Protein 4HU2 (pdb70)

GO terms:
  GO:0071972 peptidoglycan L,D-transpeptidase activity (F, IDA)
  GO:0000270 peptidoglycan metabolic process (P, IDA)
  GO:0009273 peptidoglycan-based cell wall biogenesis (P, IDA)

Sequence (194 aa):
LLVVPKLTASVVTDGAVGVTVDAPVSVTAADGVLAAVTMVNDNGRPVAGRLSPDGLRWSTTEQLGYNNRRRYTLNATALGLGGAATTRQLTFQTSSPAHLTMPYVMPGDGEEVVGVGEPVAIRFDENIADRGAAEKAIKITTNPPVEGAFYWLNNREVRWRPEHHFWKPGTAVDVAVNTYGVDLGEGMFGEDNVQTHFTIG

Radius of gyration: 21.05 Å; Cα contacts (8 Å, |Δi|>4): 513; chains: 1; bounding box: 40×34×62 Å

Solvent-accessible surface area: 10385 Å² total; per-residue (Å²): 170,120,87,7,129,17,67,22,71,16,100,92,57,22,110,44,24,68,10,79,58,90,5,12,2,45,8,45,76,15,71,8,57,55,24,76,2,48,10,77,131,46,165,97,18,49,36,142,81,20,129,90,8,79,126,16,24,6,81,86,98,6,21,30,95,67,121,10,37,4,54,7,34,0,84,26,173,21,34,60,21,95,107,112,5,34,1,66,6,5,84,23,62,115,71,0,55,3,154,6,92,6,17,109,62,70,106,18,44,54,35,78,16,0,13,0,144,1,77,64,65,2,58,63,96,45,21,0,53,189,15,12,127,24,66,15,91,64,110,60,160,23,65,52,76,39,85,74,73,100,9,0,65,20,73,9,153,131,152,9,142,80,54,2,31,0,37,0,16,0,68,0,18,1,28,63,0,11,156,16,19,16,0,84,61,62,36,105,6,71,1,50,0,65

Foldseek 3Di:
DDEKDKDKPDDFAAEAAFQLDKIKIFIDLFFWPDKWKAKPVGHTFDWDADPVRGMIIGDDTDDAFIKMKMKIWTQHPVGIDIDIGIYHHRHFPEEKEKDWPPAAAAAAAFADKIKIFIPDFQPAVVQQVVQKDKAKVVDADKDWDDPDRTMIIIDGPGTHDAFMKIKIKRRFRRPQRPPRYGYPGIDIGIYGHD

Organism: Mycobacterium tuberculosis (strain CDC 1551 / Oshkosh) (NCBI:txid83331)

Structure (mmCIF, N/CA/C/O backbone):
data_4HU2
#
_entry.id   4HU2
#
_cell.length_a   114.433
_cell.length_b   27.638
_cell.length_c   67.990
_cell.angle_alpha   90.00
_cell.angle_beta   114.14
_cell.angle_gamma   90.00
#
_symmetry.space_group_name_H-M   'C 1 2 1'
#
loop_
_entity.id
_entity.type
_entity.pdbx_description
1 polymer 'PROBABLE CONSERVED LIPOPROTEIN LPPS'
2 non-polymer 'SULFATE ION'
3 water water
#
loop_
_atom_site.group_PDB
_atom_site.id
_atom_site.type_symbol
_atom_site.label_atom_id
_atom_site.label_alt_id
_atom_site.label_comp_id
_atom_site.label_asym_id
_atom_site.label_entity_id
_atom_site.label_seq_id
_atom_site.pdbx_PDB_ins_code
_atom_site.Cartn_x
_atom_site.Cartn_y
_atom_site.Cartn_z
_atom_site.occupancy
_atom_site.B_iso_or_equiv
_atom_site.auth_seq_id
_atom_site.auth_comp_id
_atom_site.auth_asym_id
_atom_site.auth_atom_id
_atom_site.pdbx_PDB_model_num
ATOM 1 N N . LEU A 1 5 ? -19.995 22.703 27.495 1.00 33.02 57 LEU A N 1
ATOM 2 C CA . LEU A 1 5 ? -19.312 21.379 27.338 1.00 26.44 57 LEU A CA 1
ATOM 3 C C . LEU A 1 5 ? -20.127 20.512 26.382 1.00 20.65 57 LEU A C 1
ATOM 4 O O . LEU A 1 5 ? -21.257 20.153 26.661 1.00 20.21 57 LEU A O 1
ATOM 9 N N . LEU A 1 6 ? -19.551 20.206 25.228 1.00 20.36 58 LEU A N 1
ATOM 10 C CA . LEU A 1 6 ? -20.239 19.435 24.199 1.00 20.83 58 LEU A CA 1
ATOM 11 C C . LEU A 1 6 ? -19.814 17.966 24.246 1.00 18.41 58 LEU A C 1
ATOM 12 O O . LEU A 1 6 ? -18.683 17.647 24.660 1.00 21.13 58 LEU A O 1
ATOM 17 N N . VAL A 1 7 ? -20.721 17.087 23.827 1.00 16.08 59 VAL A N 1
ATOM 18 C CA A VAL A 1 7 ? -20.421 15.662 23.654 0.50 16.60 59 VAL A CA 1
ATOM 19 C CA B VAL A 1 7 ? -20.406 15.666 23.648 0.50 16.58 59 VAL A CA 1
ATOM 20 C C . VAL A 1 7 ? -19.853 15.467 22.243 1.00 17.34 59 VAL A C 1
ATOM 21 O O . VAL A 1 7 ? -20.230 16.197 21.325 1.00 17.55 59 VAL A O 1
ATOM 28 N N . PRO A 1 8 ? -18.931 14.497 22.065 1.00 14.10 60 PRO A N 1
ATOM 29 C CA . PRO A 1 8 ? -18.397 14.345 20.705 1.00 13.98 60 PRO A CA 1
ATOM 30 C C . PRO A 1 8 ? -19.458 14.066 19.660 1.00 17.52 60 PRO A C 1
ATOM 31 O O . PRO A 1 8 ? -20.474 13.420 19.948 1.00 20.36 60 PRO A O 1
ATOM 35 N N . LYS A 1 9 ? -19.148 14.541 18.459 1.00 18.64 61 LYS A N 1
ATOM 36 C CA . LYS A 1 9 ? -19.966 14.432 17.259 1.00 21.15 61 LYS A CA 1
ATOM 37 C C . LYS A 1 9 ? -19.231 13.543 16.249 1.00 18.84 61 LYS A C 1
ATOM 38 O O . LYS A 1 9 ? -18.091 13.846 15.864 1.00 20.67 61 LYS A O 1
ATOM 44 N N . LEU A 1 10 ? -19.863 12.430 15.864 1.00 17.59 62 LEU A N 1
ATOM 45 C CA . LEU A 1 10 ? -19.372 11.568 14.775 1.00 16.46 62 LEU A CA 1
ATOM 46 C C . LEU A 1 10 ? -20.129 11.837 13.494 1.00 15.16 62 LEU A C 1
ATOM 47 O O . LEU A 1 10 ? -21.361 11.883 13.506 1.00 19.69 62 LEU A O 1
ATOM 52 N N . THR A 1 11 ? -19.399 11.946 12.380 1.00 14.51 63 THR A N 1
ATOM 53 C CA . THR A 1 11 ? -20.029 12.156 11.074 1.00 15.46 63 THR A CA 1
ATOM 54 C C . THR A 1 11 ? -19.422 11.188 10.097 1.00 14.77 63 THR A C 1
ATOM 55 O O . THR A 1 11 ? -18.216 11.194 9.904 1.00 15.45 63 THR A O 1
ATOM 59 N N . ALA A 1 12 ? -20.267 10.370 9.475 1.00 16.66 64 ALA A N 1
ATOM 60 C CA . ALA A 1 12 ? -19.834 9.421 8.457 1.00 15.07 64 ALA A CA 1
ATOM 61 C C . ALA A 1 12 ? -20.288 9.920 7.096 1.00 16.40 64 ALA A C 1
ATOM 62 O O . ALA A 1 12 ? -21.292 10.643 6.963 1.00 16.97 64 ALA A O 1
ATOM 64 N N . SER A 1 13 ? -19.547 9.503 6.082 1.00 16.22 65 SER A N 1
ATOM 65 C CA . SER A 1 13 ? -19.809 9.927 4.709 1.00 16.77 65 SER A CA 1
ATOM 66 C C . SER A 1 13 ? -20.873 9.071 4.015 1.00 15.74 65 SER A C 1
ATOM 67 O O . SER A 1 13 ? -21.190 9.297 2.855 1.00 18.24 65 SER A O 1
ATOM 70 N N . VAL A 1 14 ? -21.403 8.085 4.731 1.00 15.99 66 VAL A N 1
ATOM 71 C CA A VAL A 1 14 ? -22.517 7.256 4.276 0.50 16.91 66 VAL A CA 1
ATOM 72 C CA B VAL A 1 14 ? -22.517 7.269 4.269 0.50 16.86 66 VAL A CA 1
ATOM 73 C C . VAL A 1 14 ? -23.623 7.302 5.314 1.00 17.41 66 VAL A C 1
ATOM 74 O O . VAL A 1 14 ? -23.352 7.529 6.482 1.00 18.78 66 VAL A O 1
ATOM 81 N N . THR A 1 15 ? -24.859 7.071 4.882 1.00 18.93 67 THR A N 1
ATOM 82 C CA . THR A 1 15 ? -26.017 6.987 5.799 1.00 18.75 67 THR A CA 1
ATOM 83 C C . THR A 1 15 ? -26.395 5.547 6.138 1.00 16.58 67 THR A C 1
ATOM 84 O O . THR A 1 15 ? -26.268 4.636 5.318 1.00 19.76 67 THR A O 1
ATOM 88 N N . ASP A 1 16 ? -26.873 5.342 7.365 1.00 20.09 68 ASP A N 1
ATOM 89 C CA . ASP A 1 16 ? -27.402 4.050 7.794 1.00 18.97 68 ASP A CA 1
ATOM 90 C C . ASP A 1 16 ? -28.566 3.631 6.903 1.00 18.64 68 ASP A C 1
ATOM 91 O O . ASP A 1 16 ? -29.498 4.411 6.655 1.00 24.99 68 ASP A O 1
ATOM 96 N N . GLY A 1 17 ? -28.520 2.396 6.424 1.00 19.67 69 GLY A N 1
ATOM 97 C CA . GLY A 1 17 ? -29.583 1.894 5.554 1.00 20.40 69 GLY A CA 1
ATOM 98 C C . GLY A 1 17 ? -29.450 2.297 4.090 1.00 22.17 69 GLY A C 1
ATOM 99 O O . GLY A 1 17 ? -30.331 1.979 3.294 1.00 22.79 69 GLY A O 1
ATOM 100 N N . ALA A 1 18 ? -28.350 2.972 3.730 1.00 21.22 70 ALA A N 1
ATOM 101 C CA . ALA A 1 18 ? -28.103 3.351 2.341 1.00 20.78 70 ALA A CA 1
ATOM 102 C C . ALA A 1 18 ? -27.980 2.104 1.480 1.00 20.98 70 ALA A C 1
ATOM 103 O O . ALA A 1 18 ? -27.462 1.059 1.910 1.00 16.57 70 ALA A O 1
ATOM 105 N N . VAL A 1 19 ? -28.466 2.225 0.249 1.00 18.24 71 VAL A N 1
ATOM 106 C CA . VAL A 1 19 ? -28.304 1.178 -0.734 1.00 19.53 71 VAL A CA 1
ATOM 107 C C . VAL A 1 19 ? -27.721 1.800 -1.989 1.00 19.28 71 VAL A C 1
ATOM 108 O O . VAL A 1 19 ? -27.757 3.019 -2.168 1.00 22.97 71 VAL A O 1
ATOM 112 N N . GLY A 1 20 ? -27.161 0.949 -2.836 1.00 17.57 72 GLY A N 1
ATOM 113 C CA . GLY A 1 20 ? -26.503 1.405 -4.056 1.00 18.26 72 GLY A CA 1
ATOM 114 C C . GLY A 1 20 ? -25.288 2.279 -3.798 1.00 20.15 72 GLY A C 1
ATOM 115 O O . GLY A 1 20 ? -24.897 3.053 -4.663 1.00 24.19 72 GLY A O 1
ATOM 116 N N . VAL A 1 21 ? -24.679 2.175 -2.616 1.00 19.97 73 VAL A N 1
ATOM 117 C CA . VAL A 1 21 ? -23.511 3.010 -2.300 1.00 18.33 73 VAL A CA 1
ATOM 118 C C . VAL A 1 21 ? -22.383 2.674 -3.277 1.00 18.10 73 VAL A C 1
ATOM 119 O O . VAL A 1 21 ? -22.013 1.509 -3.429 1.00 16.88 73 VAL A O 1
ATOM 123 N N . THR A 1 22 ? -21.859 3.696 -3.959 1.00 20.49 74 THR A N 1
ATOM 124 C CA . THR A 1 22 ? -20.821 3.475 -4.964 1.00 17.91 74 THR A CA 1
ATOM 125 C C . THR A 1 22 ? -19.449 3.282 -4.346 1.00 16.08 74 THR A C 1
ATOM 126 O O . THR A 1 22 ? -19.126 3.877 -3.315 1.00 22.77 74 THR A O 1
ATOM 130 N N . VAL A 1 23 ? -18.670 2.395 -4.958 1.00 18.35 75 VAL A N 1
ATOM 131 C CA . VAL A 1 23 ? -17.399 1.955 -4.397 1.00 17.13 75 VAL A CA 1
ATOM 132 C C . VAL A 1 23 ? -16.210 2.621 -5.102 1.00 16.09 75 VAL A C 1
ATOM 133 O O . VAL A 1 23 ? -15.088 2.135 -5.025 1.00 18.95 75 VAL A O 1
ATOM 137 N N . ASP A 1 24 ? -16.490 3.762 -5.749 1.00 17.56 76 ASP A N 1
ATOM 138 C CA . ASP A 1 24 ? -15.470 4.608 -6.400 1.00 17.81 76 ASP A CA 1
ATOM 139 C C . ASP A 1 24 ? -14.856 5.659 -5.464 1.00 21.50 76 ASP A C 1
ATOM 140 O O . ASP A 1 24 ? -14.029 6.456 -5.892 1.00 25.76 76 ASP A O 1
ATOM 145 N N . ALA A 1 25 ? -15.290 5.693 -4.204 1.00 19.33 77 ALA A N 1
ATOM 146 C CA . ALA A 1 25 ? -14.755 6.622 -3.220 1.00 19.27 77 ALA A CA 1
ATOM 147 C C . ALA A 1 25 ? -14.609 5.900 -1.889 1.00 16.51 77 ALA A C 1
ATOM 148 O O . ALA A 1 25 ? -15.353 4.948 -1.597 1.00 17.28 77 ALA A O 1
ATOM 150 N N . PRO A 1 26 ? -13.631 6.341 -1.071 1.00 15.66 78 PRO A N 1
ATOM 151 C CA . PRO A 1 26 ? -13.536 5.764 0.274 1.00 13.65 78 PRO A CA 1
ATOM 152 C C . PRO A 1 26 ? -14.702 6.206 1.151 1.00 14.10 78 PRO A C 1
ATOM 153 O O . PRO A 1 26 ? -15.367 7.204 0.882 1.00 15.06 78 PRO A O 1
ATOM 157 N N . VAL A 1 27 ? -14.906 5.456 2.222 1.00 14.63 79 VAL A N 1
ATOM 158 C CA . VAL A 1 27 ? -15.840 5.849 3.282 1.00 14.24 79 VAL A CA 1
ATOM 159 C C . VAL A 1 27 ? -15.057 6.433 4.442 1.00 14.16 79 VAL A C 1
ATOM 160 O O . VAL A 1 27 ? -14.024 5.890 4.812 1.00 14.04 79 VAL A O 1
ATOM 164 N N . SER A 1 28 ? -15.553 7.552 4.977 1.00 14.91 80 SER A N 1
ATOM 165 C CA . SER A 1 28 ? -14.870 8.294 6.037 1.00 15.35 80 SER A CA 1
ATOM 166 C C . SER A 1 28 ? -15.770 8.532 7.241 1.00 14.42 80 SER A C 1
ATOM 167 O O . SER A 1 28 ? -17.012 8.538 7.140 1.00 13.53 80 SER A O 1
ATOM 170 N N . VAL A 1 29 ? -15.106 8.727 8.383 1.00 14.88 81 VAL A N 1
ATOM 171 C CA . VAL A 1 29 ? -15.734 9.142 9.623 1.00 15.40 81 VAL A CA 1
ATOM 172 C C . VAL A 1 29 ? -14.870 10.245 10.225 1.00 15.06 81 VAL A C 1
ATOM 173 O O . VAL A 1 29 ? -13.630 10.129 10.240 1.00 15.40 81 VAL A O 1
ATOM 177 N N . THR A 1 30 ? -15.511 11.309 10.713 1.00 15.06 82 THR A N 1
ATOM 178 C CA . THR A 1 30 ? -14.816 12.406 11.358 1.00 15.04 82 THR A CA 1
ATOM 179 C C . THR A 1 30 ? -15.366 12.540 12.765 1.00 12.48 82 THR A C 1
ATOM 180 O O . THR A 1 30 ? -16.527 12.209 13.006 1.00 13.87 82 THR A O 1
ATOM 184 N N . ALA A 1 31 ? -14.542 13.061 13.658 1.00 14.79 83 ALA A N 1
ATOM 185 C CA . ALA A 1 31 ? -14.968 13.444 15.005 1.00 14.27 83 ALA A CA 1
ATOM 186 C C . ALA A 1 31 ? -14.779 14.939 15.204 1.00 16.30 83 ALA A C 1
ATOM 187 O O . ALA A 1 31 ? -13.788 15.517 14.730 1.00 16.95 83 ALA A O 1
ATOM 189 N N . ALA A 1 32 ? -15.721 15.542 15.928 1.00 16.85 84 ALA A N 1
ATOM 190 C CA . ALA A 1 32 ? -15.535 16.878 16.473 1.00 17.48 84 ALA A CA 1
ATOM 191 C C . ALA A 1 32 ? -15.884 16.857 17.955 1.00 16.05 84 ALA A C 1
ATOM 192 O O . ALA A 1 32 ? -16.626 15.988 18.408 1.00 15.80 84 ALA A O 1
ATOM 194 N N . ASP A 1 33 ? -15.335 17.832 18.675 1.00 15.78 85 ASP A N 1
ATOM 195 C CA . ASP A 1 33 ? -15.460 17.929 20.130 1.00 14.17 85 ASP A CA 1
ATOM 196 C C . ASP A 1 33 ? -15.022 16.617 20.773 1.00 15.08 85 ASP A C 1
ATOM 197 O O . ASP A 1 33 ? -15.563 16.172 21.761 1.00 14.54 85 ASP A O 1
ATOM 202 N N . GLY A 1 34 ? -13.987 16.021 20.203 1.00 13.81 86 GLY A N 1
ATOM 203 C CA . GLY A 1 34 ? -13.499 14.727 20.628 1.00 12.60 86 GLY A CA 1
ATOM 204 C C . GLY A 1 34 ? -12.641 14.127 19.544 1.00 11.72 86 GLY A C 1
ATOM 205 O O . GLY A 1 34 ? -12.501 14.695 18.465 1.00 14.11 86 GLY A O 1
ATOM 206 N N . VAL A 1 35 ? -12.113 12.950 19.827 1.00 10.66 87 VAL A N 1
ATOM 207 C CA . VAL A 1 35 ? -11.243 12.233 18.884 1.00 10.61 87 VAL A CA 1
ATOM 208 C C . VAL A 1 35 ? -11.777 10.811 18.723 1.00 11.99 87 VAL A C 1
ATOM 209 O O . VAL A 1 35 ? -12.426 10.262 19.607 1.00 12.82 87 VAL A O 1
ATOM 213 N N . LEU A 1 36 ? -11.499 10.215 17.576 1.00 11.72 88 LEU A N 1
ATOM 214 C CA . LEU A 1 36 ? -11.859 8.836 17.308 1.00 11.03 88 LEU A CA 1
ATOM 215 C C . LEU A 1 36 ? -10.984 7.877 18.100 1.00 12.08 88 LEU A C 1
ATOM 216 O O . LEU A 1 36 ? -9.755 7.888 17.957 1.00 13.61 88 LEU A O 1
ATOM 221 N N . ALA A 1 37 ? -11.635 7.077 18.950 1.00 12.83 89 ALA A N 1
ATOM 222 C CA . ALA A 1 37 ? -10.970 6.079 19.804 1.00 12.74 89 ALA A CA 1
ATOM 223 C C . ALA A 1 37 ? -11.039 4.652 19.280 1.00 18.21 89 ALA A C 1
ATOM 224 O O . ALA A 1 37 ? -10.296 3.780 19.756 1.00 21.52 89 ALA A O 1
ATOM 226 N N . ALA A 1 38 ? -11.970 4.408 18.356 1.00 16.97 90 ALA A N 1
ATOM 227 C CA . ALA A 1 38 ? -12.120 3.108 17.692 1.00 20.85 90 ALA A CA 1
ATOM 228 C C . ALA A 1 38 ? -12.960 3.334 16.443 1.00 17.14 90 ALA 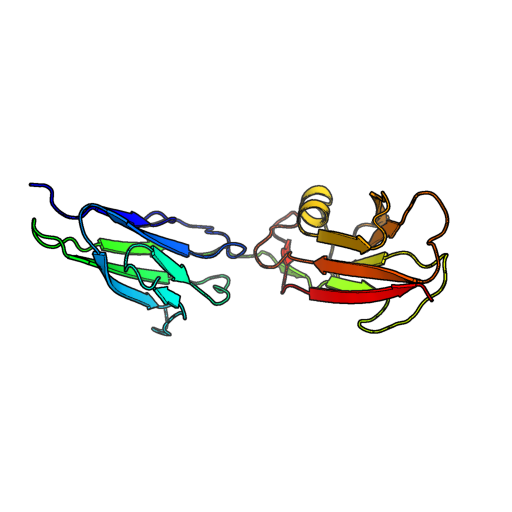A C 1
ATOM 229 O O . ALA A 1 38 ? -13.982 4.026 16.528 1.00 16.42 90 ALA A O 1
ATOM 231 N N . VAL A 1 39 ? -12.527 2.796 15.296 1.00 17.74 91 VAL A N 1
ATOM 232 C CA . VAL A 1 39 ? -13.367 2.734 14.101 1.00 16.57 91 VAL A CA 1
ATOM 233 C C . VAL A 1 39 ? -13.156 1.381 13.448 1.00 18.06 91 VAL A C 1
ATOM 234 O O . VAL A 1 39 ? -12.013 0.945 13.274 1.00 20.64 91 VAL A O 1
ATOM 238 N N . THR A 1 40 ? -14.245 0.698 13.123 1.00 15.68 92 THR A N 1
ATOM 239 C CA . THR A 1 40 ? -14.154 -0.583 12.431 1.00 17.61 92 THR A CA 1
ATOM 240 C C . THR A 1 40 ? -15.203 -0.656 11.339 1.00 16.13 92 THR A C 1
ATOM 241 O O . THR A 1 40 ? -16.303 -0.114 11.473 1.00 15.62 92 THR A O 1
ATOM 245 N N . MET A 1 41 ? -14.845 -1.307 10.241 1.00 16.81 93 MET A N 1
ATOM 246 C CA . MET A 1 41 ? -15.818 -1.656 9.223 1.00 16.13 93 MET A CA 1
ATOM 247 C C . MET A 1 41 ? -15.605 -3.111 8.826 1.00 16.05 93 MET A C 1
ATOM 248 O O . MET A 1 41 ? -14.477 -3.541 8.647 1.00 18.09 93 MET A O 1
ATOM 253 N N . VAL A 1 42 ? -16.695 -3.862 8.702 1.00 15.85 94 VAL A N 1
ATOM 254 C CA . VAL A 1 42 ? -16.624 -5.265 8.298 1.00 16.54 94 VAL A CA 1
ATOM 255 C C . VAL A 1 42 ? -17.674 -5.530 7.232 1.00 14.14 94 VAL A C 1
ATOM 256 O O . VAL A 1 42 ? -18.701 -4.844 7.178 1.00 16.04 94 VAL A O 1
ATOM 260 N N . ASN A 1 43 ? -17.407 -6.514 6.368 1.00 17.60 95 ASN A N 1
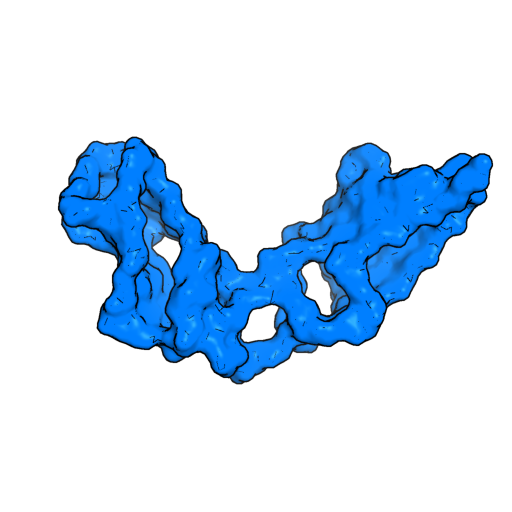ATOM 261 C CA . ASN A 1 43 ? -18.413 -6.942 5.424 1.00 17.16 95 ASN A CA 1
ATOM 262 C C . ASN A 1 43 ? -19.347 -7.968 6.056 1.00 18.50 95 ASN A C 1
ATOM 263 O O . ASN A 1 43 ? -19.239 -8.302 7.254 1.00 17.64 95 ASN A O 1
ATOM 268 N N . ASP A 1 44 ? -20.247 -8.471 5.226 1.00 19.74 96 ASP A N 1
ATOM 269 C CA . ASP A 1 44 ? -21.316 -9.359 5.648 1.00 21.18 96 ASP A CA 1
ATOM 270 C C . ASP A 1 44 ? -20.831 -10.746 6.090 1.00 20.18 96 ASP A C 1
ATOM 271 O O . ASP A 1 44 ? -21.569 -11.486 6.717 1.00 23.98 96 ASP A O 1
ATOM 276 N N . ASN A 1 45 ? -19.599 -11.107 5.742 1.00 19.56 97 ASN A N 1
ATOM 277 C CA . ASN A 1 45 ? -19.014 -12.367 6.202 1.00 22.69 97 ASN A CA 1
ATOM 278 C C . ASN A 1 45 ? -18.020 -12.093 7.345 1.00 25.57 97 ASN A C 1
ATOM 279 O O . ASN A 1 45 ? -17.270 -12.963 7.746 1.00 27.99 97 ASN A O 1
ATOM 284 N N . GLY A 1 46 ? -18.057 -10.872 7.879 1.00 21.98 98 GLY A N 1
ATOM 285 C CA . GLY A 1 46 ? -17.230 -10.461 9.002 1.00 20.66 98 GLY A CA 1
ATOM 286 C C . GLY A 1 46 ? -15.793 -10.070 8.672 1.00 18.81 98 GLY A C 1
ATOM 287 O O . GLY A 1 46 ? -15.019 -9.794 9.583 1.00 24.73 98 GLY A O 1
ATOM 288 N N . ARG A 1 47 ? -15.439 -9.989 7.386 1.00 19.68 99 ARG A N 1
ATOM 289 C CA . ARG A 1 47 ? -14.072 -9.607 7.001 1.00 21.61 99 ARG A CA 1
ATOM 290 C C . ARG A 1 47 ? -13.849 -8.118 7.272 1.00 20.55 99 ARG A C 1
ATOM 291 O O . ARG A 1 47 ? -14.591 -7.282 6.737 1.00 18.78 99 ARG A O 1
ATOM 299 N N . PRO A 1 48 ? -12.828 -7.782 8.089 1.00 20.99 100 PRO A N 1
ATOM 300 C CA . PRO A 1 48 ? -12.493 -6.370 8.283 1.00 20.00 100 PRO A CA 1
ATOM 301 C C . PRO A 1 48 ? -12.082 -5.675 6.982 1.00 19.35 100 PRO A C 1
ATOM 302 O O . PRO A 1 48 ? -11.435 -6.284 6.112 1.00 21.76 100 PRO A O 1
ATOM 306 N N . VAL A 1 49 ? -12.456 -4.411 6.867 1.00 17.64 101 VAL A N 1
ATOM 307 C CA . VAL A 1 49 ? -11.997 -3.533 5.809 1.00 17.82 101 VAL A CA 1
ATOM 308 C C . VAL A 1 49 ? -10.834 -2.696 6.341 1.00 17.54 101 VAL A C 1
ATOM 309 O O . VAL A 1 49 ? -10.904 -2.105 7.441 1.00 18.40 101 VAL A O 1
ATOM 313 N N . ALA A 1 50 ? -9.753 -2.639 5.573 1.00 16.66 102 ALA A N 1
ATOM 314 C CA . ALA A 1 50 ? -8.604 -1.836 5.933 1.00 16.47 102 ALA A CA 1
ATOM 315 C C . ALA A 1 50 ? -8.961 -0.366 5.947 1.00 14.88 102 ALA A C 1
ATOM 316 O O . ALA A 1 50 ? -9.611 0.142 5.028 1.00 15.56 102 ALA A O 1
ATOM 318 N N . GLY A 1 51 ? -8.531 0.324 7.001 1.00 16.08 103 GLY A N 1
ATOM 319 C CA . GLY A 1 51 ? -8.628 1.771 7.058 1.00 15.64 103 GLY A CA 1
ATOM 320 C C . GLY A 1 51 ? -7.428 2.410 7.725 1.00 15.83 103 GLY A C 1
ATOM 321 O O . GLY A 1 51 ? -6.524 1.720 8.209 1.00 20.01 103 GLY A O 1
ATOM 322 N N . ARG A 1 52 ? -7.434 3.736 7.751 1.00 14.49 104 ARG A N 1
ATOM 323 C CA . ARG A 1 52 ? -6.355 4.531 8.352 1.00 18.03 104 ARG A CA 1
ATOM 324 C C . ARG A 1 52 ? -6.965 5.657 9.168 1.00 15.90 104 ARG A C 1
ATOM 325 O O . ARG A 1 52 ? -7.812 6.384 8.682 1.00 14.11 104 ARG A O 1
ATOM 333 N N . LEU A 1 53 ? -6.515 5.759 10.416 1.00 17.17 105 LEU A N 1
ATOM 334 C CA . LEU A 1 53 ? -6.853 6.843 11.313 1.00 15.89 105 LEU A CA 1
ATOM 335 C C . LEU A 1 53 ? -5.752 7.888 11.228 1.00 14.61 105 LEU A C 1
ATOM 336 O O . LEU A 1 53 ? -4.561 7.562 11.366 1.00 16.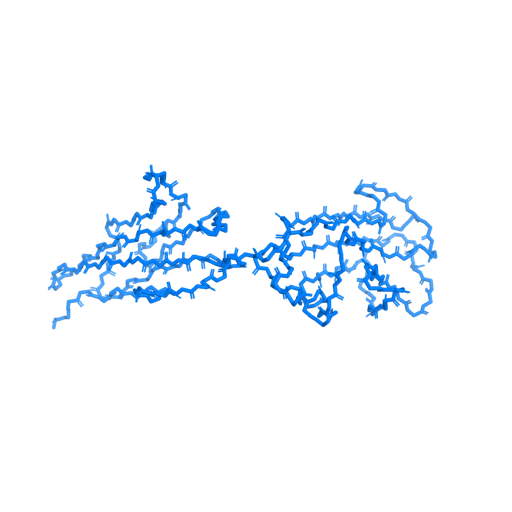34 105 LEU A O 1
ATOM 341 N N . SER A 1 54 ? -6.153 9.144 11.030 1.00 14.45 106 SER A N 1
ATOM 342 C CA . SER A 1 54 ? -5.211 10.253 11.012 1.00 14.91 106 SER A CA 1
ATOM 343 C C . SER A 1 54 ? -4.491 10.377 12.370 1.00 12.62 106 SER A C 1
ATOM 344 O O . SER A 1 54 ? -5.080 10.067 13.414 1.00 12.71 106 SER A O 1
ATOM 347 N N . PRO A 1 55 ? -3.225 10.833 12.379 1.00 11.77 107 PRO A N 1
ATOM 348 C CA . PRO A 1 55 ? -2.528 10.922 13.660 1.00 12.60 107 PRO A CA 1
ATOM 349 C C . PRO A 1 55 ? -3.238 11.807 14.687 1.00 11.79 107 PRO A C 1
ATOM 350 O O . PRO A 1 55 ? -3.146 11.543 15.892 1.00 11.86 107 PRO A O 1
ATOM 354 N N . ASP A 1 56 ? -3.922 12.850 14.234 1.00 12.87 108 ASP A N 1
ATOM 355 C CA . ASP A 1 56 ? -4.682 13.705 15.145 1.00 12.21 108 ASP A CA 1
ATOM 356 C C . ASP A 1 56 ? -5.986 13.088 15.650 1.00 11.72 108 ASP A C 1
ATOM 357 O O . ASP A 1 56 ? -6.668 13.713 16.461 1.00 12.50 108 ASP A O 1
ATOM 362 N N . GLY A 1 57 ? -6.325 11.876 15.206 1.00 10.77 109 GLY A N 1
ATOM 363 C CA . GLY A 1 57 ? -7.570 11.219 15.634 1.00 11.89 109 GLY A CA 1
ATOM 364 C C . GLY A 1 57 ? -8.859 11.819 15.105 1.00 11.19 109 GLY A C 1
ATOM 365 O O . GLY A 1 57 ? -9.940 11.414 15.536 1.00 12.57 109 GLY A O 1
ATOM 366 N N . LEU A 1 58 ? -8.793 12.808 14.200 1.00 11.08 110 LEU A N 1
ATOM 367 C CA . LEU A 1 58 ? -10.020 13.479 13.732 1.00 12.05 110 LEU A CA 1
ATOM 368 C C . LEU A 1 58 ? -10.677 12.883 12.491 1.00 15.02 110 LEU A C 1
ATOM 369 O O . LEU A 1 58 ? -11.810 13.240 12.190 1.00 16.08 110 LEU A O 1
ATOM 374 N N . ARG A 1 59 ? -10.003 11.977 11.793 1.00 15.05 111 ARG A N 1
ATOM 375 C CA . ARG A 1 59 ? -10.558 11.422 10.568 1.00 15.52 111 ARG A CA 1
ATOM 376 C C . ARG A 1 59 ? -10.044 9.998 10.361 1.00 13.94 111 ARG A C 1
ATOM 377 O O . ARG A 1 59 ? -8.842 9.713 10.478 1.00 15.18 111 ARG A O 1
ATOM 385 N N . TRP A 1 60 ? -10.974 9.127 10.015 1.00 13.11 112 TRP A N 1
ATOM 386 C CA . TRP A 1 60 ? -10.672 7.760 9.621 1.00 14.69 112 TRP A CA 1
ATOM 387 C C . TRP A 1 60 ? -11.229 7.537 8.242 1.00 15.75 112 TRP A C 1
ATOM 388 O O . TRP A 1 60 ? -12.289 8.066 7.923 1.00 16.74 112 TRP A O 1
ATOM 399 N N . SER A 1 61 ? -10.519 6.770 7.407 1.00 13.98 113 SER A N 1
ATOM 400 C CA . SER A 1 61 ? -11.015 6.477 6.074 1.00 12.54 113 SER A CA 1
ATOM 401 C C . SER A 1 61 ? -10.634 5.060 5.671 1.00 12.81 113 SER A C 1
ATOM 402 O O . SER A 1 61 ? -9.592 4.567 6.092 1.00 14.68 113 SER A O 1
ATOM 405 N N . THR A 1 62 ? -11.466 4.430 4.826 1.00 14.09 114 THR A N 1
ATOM 406 C CA . THR A 1 62 ? -11.144 3.134 4.247 1.00 14.19 114 THR A CA 1
ATOM 407 C C . THR A 1 62 ? -9.968 3.328 3.292 1.00 16.27 114 THR A C 1
ATOM 408 O O . THR A 1 62 ? -9.863 4.371 2.654 1.00 16.28 114 THR A O 1
ATOM 412 N N . THR A 1 63 ? -9.087 2.336 3.232 1.00 15.73 115 THR A N 1
ATOM 413 C CA . THR A 1 63 ? -7.896 2.406 2.378 1.00 16.99 115 THR A CA 1
ATOM 414 C C . THR A 1 63 ? -7.825 1.284 1.357 1.00 21.89 115 THR A C 1
ATOM 415 O O . THR A 1 63 ? -6.824 1.137 0.642 1.00 24.94 115 THR A O 1
ATOM 419 N N . GLU A 1 64 ? -8.865 0.478 1.286 1.00 20.13 116 GLU A N 1
ATOM 420 C CA . GLU A 1 64 ? -8.948 -0.484 0.219 1.00 22.21 116 GLU A CA 1
ATOM 421 C C . GLU A 1 64 ? -10.316 -0.456 -0.392 1.00 22.30 116 GLU A C 1
ATOM 422 O O . GLU A 1 64 ? -11.281 0.093 0.158 1.00 20.49 116 GLU A O 1
ATOM 428 N N . GLN A 1 65 ? -10.361 -1.111 -1.535 1.00 24.59 117 GLN A N 1
ATOM 429 C CA . GLN A 1 65 ? -11.502 -1.202 -2.388 1.00 24.04 117 GLN A CA 1
ATOM 430 C C . GLN A 1 65 ? -12.655 -1.896 -1.692 1.00 19.10 117 GLN A C 1
ATOM 431 O O . GLN A 1 65 ? -12.471 -3.001 -1.188 1.00 25.84 117 GLN A O 1
ATOM 437 N N . LEU A 1 66 ? -13.816 -1.232 -1.597 1.00 19.14 118 LEU A N 1
ATOM 438 C CA . LEU A 1 66 ? -15.055 -1.916 -1.157 1.00 18.32 118 LEU A CA 1
ATOM 439 C C . LEU A 1 66 ? -15.586 -2.763 -2.305 1.00 18.74 118 LEU A C 1
ATOM 440 O O . LEU A 1 66 ? -15.435 -2.398 -3.481 1.00 21.34 118 LEU A O 1
ATOM 445 N N . GLY A 1 67 ? -16.204 -3.885 -1.971 1.00 16.90 119 GLY A N 1
ATOM 446 C CA . GLY A 1 67 ? -16.738 -4.793 -2.964 1.00 17.61 119 GLY A CA 1
ATOM 447 C C . GLY A 1 67 ? -18.145 -4.456 -3.397 1.00 16.17 119 GLY A C 1
ATOM 448 O O . GLY A 1 67 ? -18.905 -3.772 -2.695 1.00 18.93 119 GLY A O 1
ATOM 449 N N . TYR A 1 68 ? -18.487 -4.926 -4.592 1.00 17.47 120 TYR A N 1
ATOM 450 C CA . TYR A 1 68 ? -19.842 -4.892 -5.067 1.00 18.58 120 TYR A CA 1
ATOM 451 C C . TYR A 1 68 ? -20.719 -5.902 -4.334 1.00 18.90 120 TYR A C 1
ATOM 452 O O . TYR A 1 68 ? -20.244 -6.968 -3.902 1.00 20.38 120 TYR A O 1
ATOM 461 N N A ASN A 1 69 ? -22.000 -5.594 -4.208 0.50 19.10 121 ASN A N 1
ATOM 462 N N B ASN A 1 69 ? -21.996 -5.528 -4.242 0.50 18.88 121 ASN A N 1
ATOM 463 C CA A ASN A 1 69 ? -22.959 -6.558 -3.660 0.50 19.39 121 ASN A CA 1
ATOM 464 C CA B ASN A 1 69 ? -23.066 -6.308 -3.603 0.50 20.19 121 ASN A CA 1
ATOM 465 C C A ASN A 1 69 ? -22.628 -6.954 -2.220 0.50 21.23 121 ASN A C 1
ATOM 466 C C B ASN A 1 69 ? -22.635 -6.895 -2.268 0.50 21.97 121 ASN A C 1
ATOM 467 O O A ASN A 1 69 ? -22.750 -8.128 -1.852 0.50 22.42 121 ASN A O 1
ATOM 468 O O B ASN A 1 69 ? -22.674 -8.107 -2.037 0.50 23.90 121 ASN A O 1
ATOM 477 N N . ARG A 1 70 ? -22.202 -5.986 -1.407 1.00 18.73 122 ARG A N 1
ATOM 478 C CA . ARG A 1 70 ? -21.845 -6.297 -0.037 1.00 19.26 122 ARG A CA 1
ATOM 479 C C . ARG A 1 70 ? -22.602 -5.377 0.876 1.00 16.96 122 ARG A C 1
ATOM 480 O O . ARG A 1 70 ? -23.018 -4.269 0.495 1.00 16.30 122 ARG A O 1
ATOM 488 N N . ARG A 1 71 ? -22.813 -5.892 2.083 1.00 17.94 123 ARG A N 1
ATOM 489 C CA A ARG A 1 71 ? -23.338 -5.101 3.171 0.50 16.66 123 ARG A CA 1
ATOM 490 C CA B ARG A 1 71 ? -23.345 -5.116 3.180 0.50 16.61 123 ARG A CA 1
ATOM 491 C C . ARG A 1 71 ? -22.201 -4.866 4.163 1.00 15.36 123 ARG A C 1
ATOM 492 O O . ARG A 1 71 ? -21.550 -5.811 4.616 1.00 17.96 123 ARG A O 1
ATOM 507 N N . TYR A 1 72 ? -21.951 -3.602 4.466 1.00 14.18 124 TYR A N 1
ATOM 508 C CA . TYR A 1 72 ? -20.870 -3.201 5.360 1.00 14.03 124 TYR A CA 1
ATOM 509 C C . TYR A 1 72 ? -21.454 -2.630 6.637 1.00 13.98 124 TYR A C 1
ATOM 510 O O . TYR A 1 72 ? -22.418 -1.866 6.607 1.00 16.04 124 TYR A O 1
ATOM 519 N N . THR A 1 73 ? -20.811 -2.971 7.744 1.00 14.48 125 THR A N 1
ATOM 520 C CA . THR A 1 73 ? -21.191 -2.485 9.053 1.00 14.98 125 THR A CA 1
ATOM 521 C C . THR A 1 73 ? -20.038 -1.680 9.625 1.00 14.66 125 THR A C 1
ATOM 522 O O . THR A 1 73 ? -18.911 -2.182 9.756 1.00 14.49 125 THR A O 1
ATOM 526 N N . LEU A 1 74 ? -20.336 -0.418 9.918 1.00 14.47 126 LEU A N 1
ATOM 527 C CA . LEU A 1 74 ? -19.364 0.545 10.394 1.00 16.28 126 LEU A CA 1
ATOM 528 C C . LEU A 1 74 ? -19.716 0.907 11.844 1.00 16.29 126 LEU A C 1
ATOM 529 O O . LEU A 1 74 ? -20.874 1.220 12.145 1.00 16.14 126 LEU A O 1
ATOM 534 N N . ASN A 1 75 ? -18.713 0.831 12.718 1.00 13.81 127 ASN A N 1
ATOM 535 C CA . ASN A 1 75 ? -18.832 1.212 14.126 1.00 14.40 127 ASN A CA 1
ATOM 536 C C . ASN A 1 75 ? -17.759 2.225 14.451 1.00 14.11 127 ASN A C 1
ATOM 537 O O . ASN A 1 75 ? -16.603 2.037 14.080 1.00 16.10 127 ASN A O 1
ATOM 542 N N . ALA A 1 76 ? -18.112 3.292 15.146 1.00 14.61 128 ALA A N 1
ATOM 543 C CA . ALA A 1 76 ? -17.133 4.276 15.554 1.00 14.40 128 ALA A CA 1
ATOM 544 C C . ALA A 1 76 ? -17.463 4.779 16.952 1.00 14.61 128 ALA A C 1
ATOM 545 O O . ALA A 1 76 ? -18.635 4.885 17.324 1.00 14.97 128 ALA A O 1
ATOM 547 N N . THR A 1 77 ? -16.415 5.078 17.704 1.00 13.27 129 THR A N 1
ATOM 548 C CA . THR A 1 77 ? -16.519 5.703 19.011 1.00 14.04 129 THR A CA 1
ATOM 549 C C . THR A 1 77 ? -15.601 6.907 19.067 1.00 12.04 129 THR A C 1
ATOM 550 O O . THR A 1 77 ? -14.421 6.813 18.691 1.00 12.10 129 THR A O 1
ATOM 554 N N . ALA A 1 78 ? -16.141 8.038 19.514 1.00 12.47 130 ALA A N 1
ATOM 555 C CA . ALA A 1 78 ? -15.347 9.240 19.773 1.00 12.30 130 ALA A CA 1
ATOM 556 C C . ALA A 1 78 ? -15.401 9.571 21.254 1.00 12.02 130 ALA A C 1
ATOM 557 O O . ALA A 1 78 ? -16.452 9.414 21.885 1.00 13.93 130 ALA A O 1
ATOM 559 N N . LEU A 1 79 ? -14.279 10.072 21.759 1.00 11.58 131 LEU A N 1
ATOM 560 C CA . LEU A 1 79 ? -14.113 10.433 23.165 1.00 10.84 131 LEU A CA 1
ATOM 561 C C . LEU A 1 79 ? -13.634 11.884 23.242 1.00 12.21 131 LEU A C 1
ATOM 562 O O . L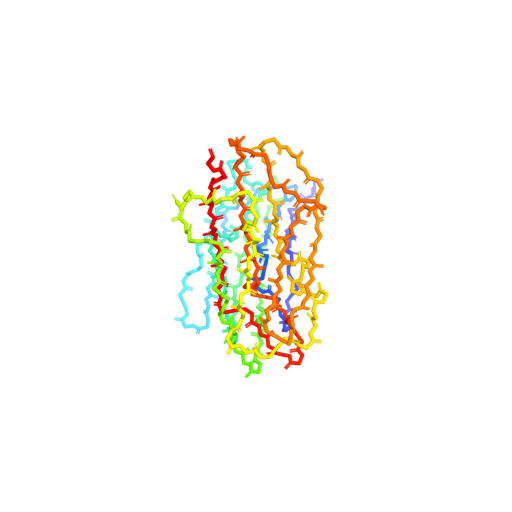EU A 1 79 ? -12.695 12.284 22.547 1.00 11.12 131 LEU A O 1
ATOM 567 N N . GLY A 1 80 ? -14.280 12.658 24.100 1.00 11.77 132 GLY A N 1
ATOM 568 C CA . GLY A 1 80 ? -13.925 14.028 24.364 1.00 11.70 132 GLY A CA 1
ATOM 569 C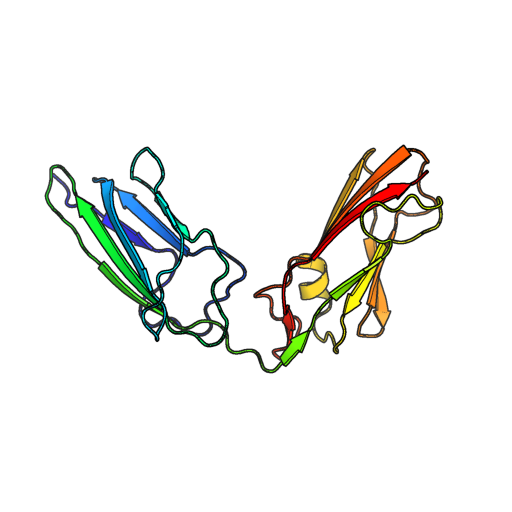 C . GLY A 1 80 ? -14.009 14.339 25.829 1.00 11.01 132 GLY A C 1
ATOM 570 O O . GLY A 1 80 ? -14.398 13.502 26.627 1.00 11.54 132 GLY A O 1
ATOM 571 N N . LEU A 1 81 ? -13.664 15.564 26.169 1.00 10.18 133 LEU A N 1
ATOM 572 C CA . LEU A 1 81 ? -13.797 16.040 27.540 1.00 11.36 133 LEU A CA 1
ATOM 573 C C . LEU A 1 81 ? -15.246 15.914 28.009 1.00 11.84 133 LEU A C 1
ATOM 574 O O . LEU A 1 81 ? -15.478 15.707 29.179 1.00 12.78 133 LEU A O 1
ATOM 579 N N . GLY A 1 82 ? -16.207 16.020 27.101 1.00 11.44 134 GLY A N 1
ATOM 580 C CA . GLY A 1 82 ? -17.636 15.975 27.427 1.00 11.23 134 GLY A CA 1
ATOM 581 C C . GLY A 1 82 ? -18.280 14.613 27.415 1.00 10.96 134 GLY A C 1
ATOM 582 O O . GLY A 1 82 ? -19.489 14.491 27.664 1.00 13.79 134 GLY A O 1
ATOM 583 N N . GLY A 1 83 ? -17.492 13.576 27.177 1.00 12.34 135 GLY A N 1
ATOM 584 C CA . GLY A 1 83 ? -17.980 12.210 27.240 1.00 14.21 135 GLY A CA 1
ATOM 585 C C . GLY A 1 83 ? -17.691 11.449 25.965 1.00 11.73 135 GLY A C 1
ATOM 586 O O . GLY A 1 83 ? -16.780 11.809 25.232 1.00 11.94 135 GLY A O 1
ATOM 587 N N . ALA A 1 84 ? -18.457 10.386 25.750 1.00 13.34 136 ALA A N 1
ATOM 588 C CA . ALA A 1 84 ? -18.326 9.478 24.606 1.00 13.02 136 ALA A CA 1
ATOM 589 C C . ALA A 1 84 ? -19.539 9.497 23.704 1.00 12.89 136 ALA A C 1
ATOM 590 O O . ALA A 1 84 ? -20.661 9.730 24.145 1.00 15.84 136 ALA A O 1
ATOM 592 N N . ALA A 1 85 ? -19.296 9.259 22.413 1.00 14.95 137 ALA A N 1
ATOM 593 C CA . ALA A 1 85 ? -20.355 9.009 21.447 1.00 15.80 137 ALA A CA 1
ATOM 594 C C . ALA A 1 85 ? -19.992 7.802 20.620 1.00 13.89 137 ALA A C 1
ATOM 595 O O . ALA A 1 85 ? -18.821 7.601 20.277 1.00 15.26 137 ALA A O 1
ATOM 597 N N . THR A 1 86 ? -20.994 7.007 20.285 1.00 16.81 138 THR A N 1
ATOM 598 C CA A THR A 1 86 ? -20.804 5.842 19.437 0.50 18.04 138 THR A CA 1
ATOM 599 C CA B THR A 1 86 ? -20.803 5.845 19.428 0.50 18.62 138 THR A CA 1
ATOM 600 C C . THR A 1 86 ? -21.874 5.861 18.357 1.00 19.70 138 THR A C 1
ATOM 601 O O . THR A 1 86 ? -22.978 6.365 18.574 1.00 25.17 138 THR A O 1
ATOM 608 N N . ARG A 1 87 ? -21.541 5.313 17.202 1.00 19.17 139 ARG A N 1
ATOM 609 C CA . ARG A 1 87 ? -22.493 5.145 16.136 1.00 21.41 139 ARG A CA 1
ATOM 610 C C . ARG A 1 87 ? -22.212 3.845 15.419 1.00 19.61 139 ARG A C 1
ATOM 611 O O . ARG A 1 87 ? -21.070 3.424 15.312 1.00 18.85 139 ARG A O 1
ATOM 619 N N . GLN A 1 88 ? -23.277 3.221 14.939 1.00 16.91 140 GLN A N 1
ATOM 620 C CA . GLN A 1 88 ? -23.183 2.056 14.103 1.00 17.33 140 GLN A CA 1
ATOM 621 C C . GLN A 1 88 ? -24.064 2.343 12.916 1.00 17.97 140 GLN A C 1
ATOM 622 O O . GLN A 1 88 ? -25.165 2.878 13.054 1.00 18.58 140 GLN A O 1
ATOM 628 N N . LEU A 1 89 ? -23.589 1.970 11.742 1.00 16.72 141 LEU A N 1
ATOM 629 C CA . LEU A 1 89 ? -24.454 1.973 10.593 1.00 19.21 141 LEU A CA 1
ATOM 630 C C . LEU A 1 89 ? -24.113 0.827 9.687 1.00 17.00 141 LEU A C 1
ATOM 631 O O . LEU A 1 89 ? -23.036 0.237 9.778 1.00 18.29 141 LEU A O 1
ATOM 636 N N . THR A 1 90 ? -25.060 0.522 8.817 1.00 17.14 142 THR A N 1
ATOM 637 C CA . THR A 1 90 ? -24.910 -0.535 7.854 1.00 16.81 142 THR A CA 1
ATOM 638 C C . THR A 1 90 ? -25.363 0.032 6.515 1.00 17.27 142 THR A C 1
ATOM 639 O O . THR A 1 90 ? -26.316 0.806 6.447 1.00 20.18 142 THR A O 1
ATOM 643 N N . PHE A 1 91 ? -24.663 -0.337 5.443 1.00 15.87 143 PHE A N 1
ATOM 644 C CA . PHE A 1 91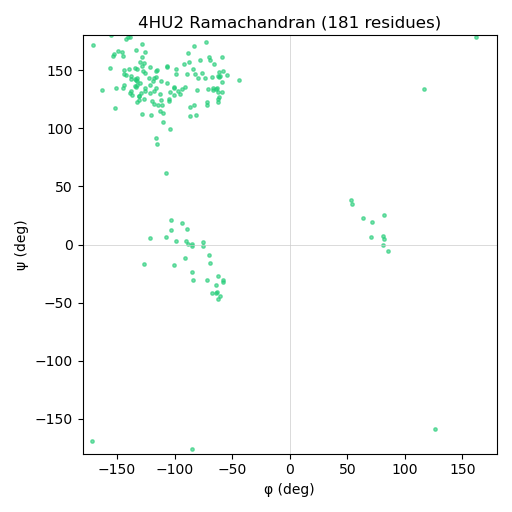 ? -25.083 0.093 4.102 1.00 16.95 143 PHE A CA 1
ATOM 645 C C . PHE A 1 91 ? -24.767 -0.994 3.094 1.00 16.70 143 PHE A C 1
ATOM 646 O O . PHE A 1 91 ? -24.008 -1.914 3.380 1.00 15.70 143 PHE A O 1
ATOM 654 N N . GLN A 1 92 ? -25.359 -0.869 1.911 1.00 16.96 144 GLN A N 1
ATOM 655 C CA . GLN A 1 92 ? -25.137 -1.817 0.829 1.00 18.14 144 GLN A CA 1
ATOM 656 C C . GLN A 1 92 ? -24.586 -1.103 -0.378 1.00 15.65 144 GLN A C 1
ATOM 657 O O . GLN A 1 92 ? -25.017 -0.000 -0.713 1.00 16.24 144 GLN A O 1
ATOM 663 N N . THR A 1 93 ? -23.603 -1.742 -0.996 1.00 15.81 145 THR A N 1
ATOM 664 C CA . THR A 1 93 ? -22.946 -1.201 -2.186 1.00 14.88 145 THR A CA 1
ATOM 665 C C . THR A 1 93 ? -23.639 -1.606 -3.469 1.00 16.03 145 THR A C 1
ATOM 666 O O . THR A 1 93 ? -24.451 -2.537 -3.519 1.00 17.13 145 THR A O 1
ATOM 670 N N . SER A 1 94 ? -23.277 -0.887 -4.523 1.00 15.22 146 SER A N 1
ATOM 671 C CA . SER A 1 94 ? -23.787 -1.119 -5.863 1.00 15.45 146 SER A CA 1
ATOM 672 C C . SER A 1 94 ? -23.839 -2.575 -6.248 1.00 15.98 146 SER A C 1
ATOM 673 O O . SER A 1 94 ? -22.918 -3.349 -5.967 1.00 17.30 146 SER A O 1
ATOM 676 N N . SER A 1 95 ? -24.911 -2.924 -6.969 1.00 19.14 147 SER A N 1
ATOM 677 C CA . SER A 1 95 ? -25.111 -4.251 -7.498 1.00 18.18 147 SER A CA 1
ATOM 678 C C . SER A 1 95 ? -25.105 -4.157 -9.033 1.00 20.58 147 SER A C 1
ATOM 679 O O . SER A 1 95 ? -26.135 -3.887 -9.626 1.00 20.72 147 SER A O 1
ATOM 6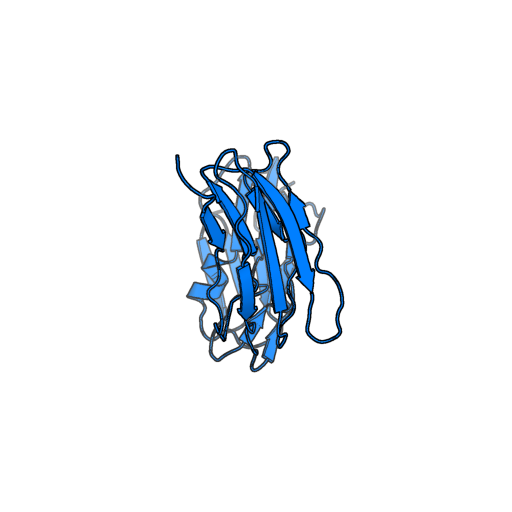82 N N . PRO A 1 96 ? -23.927 -4.334 -9.671 1.00 19.16 148 PRO A N 1
ATOM 683 C CA . PRO A 1 96 ? -23.848 -4.232 -11.133 1.00 16.59 148 PRO A CA 1
ATOM 684 C C . PRO A 1 96 ? -24.696 -5.260 -11.883 1.00 19.22 148 PRO A C 1
ATOM 685 O O . PRO A 1 96 ? -24.816 -6.410 -11.450 1.00 21.85 148 PRO A O 1
ATOM 689 N N . ALA A 1 97 ? -25.262 -4.844 -13.013 1.00 19.89 149 ALA A N 1
ATOM 690 C CA . ALA A 1 97 ? -25.829 -5.786 -13.977 1.00 21.88 149 ALA A CA 1
ATOM 691 C C . ALA A 1 97 ? -24.704 -6.616 -14.602 1.00 18.93 149 ALA A C 1
ATOM 692 O O . ALA A 1 97 ? -24.832 -7.830 -14.763 1.00 22.12 149 ALA A O 1
ATOM 694 N N . HIS A 1 98 ? -23.592 -5.956 -14.928 1.00 18.99 150 HIS A N 1
ATOM 695 C CA . HIS A 1 98 ? -22.419 -6.611 -15.513 1.00 18.01 150 HIS A CA 1
ATOM 696 C C . HIS A 1 98 ? -21.185 -5.824 -15.163 1.00 16.15 150 HIS A C 1
ATOM 697 O O . HIS A 1 98 ? -21.276 -4.638 -14.840 1.00 15.18 150 HIS A O 1
ATOM 704 N N . LEU A 1 99 ? -20.019 -6.453 -15.323 1.00 16.84 151 LEU A N 1
ATOM 705 C CA . LEU A 1 99 ? -18.738 -5.775 -15.156 1.00 17.20 151 LEU A CA 1
ATOM 706 C C . LEU A 1 99 ? -17.998 -5.735 -16.486 1.00 15.83 151 LEU A C 1
ATOM 707 O O . LEU A 1 99 ? -18.122 -6.657 -17.300 1.00 17.00 151 LEU A O 1
ATOM 712 N N . THR A 1 100 ? -17.195 -4.691 -16.664 1.00 13.38 152 THR A N 1
ATOM 713 C CA . THR A 1 100 ? -16.356 -4.545 -17.839 1.00 12.95 152 THR A CA 1
ATOM 714 C C . THR A 1 100 ? -14.928 -4.172 -17.421 1.00 14.03 152 THR A C 1
ATOM 715 O O . THR A 1 100 ? -14.711 -3.330 -16.529 1.00 15.34 152 THR A O 1
ATOM 719 N N . MET A 1 101 ? -13.955 -4.808 -18.068 1.00 13.60 153 MET A N 1
ATOM 720 C CA . MET A 1 101 ? -12.551 -4.525 -17.832 1.00 15.34 153 MET A CA 1
ATOM 721 C C . MET A 1 101 ? -11.985 -3.708 -18.993 1.00 12.62 153 MET A C 1
ATOM 722 O O . MET A 1 101 ? -12.092 -4.121 -20.166 1.00 13.85 153 MET A O 1
ATOM 727 N N . PRO A 1 102 ? -11.412 -2.526 -18.713 1.00 13.39 154 PRO A N 1
ATOM 728 C CA . PRO A 1 102 ? -10.707 -1.815 -19.778 1.00 13.75 154 PRO A CA 1
ATOM 729 C C . PRO A 1 102 ? -9.268 -2.288 -19.966 1.00 14.53 154 PRO A C 1
ATOM 730 O O . PRO A 1 102 ? -8.628 -2.727 -19.003 1.00 16.50 154 PRO A O 1
ATOM 734 N N . TYR A 1 103 ? -8.773 -2.165 -21.200 1.00 15.25 155 TYR A N 1
ATOM 735 C CA . TYR A 1 103 ? -7.374 -2.413 -21.573 1.00 16.26 155 TYR A CA 1
ATOM 736 C C . TYR A 1 103 ? -6.880 -1.080 -22.187 1.00 14.81 155 TYR A C 1
ATOM 737 O O . TYR A 1 103 ? -7.549 -0.517 -23.075 1.00 16.63 155 TYR A O 1
ATOM 746 N N . VAL A 1 104 ? -5.729 -0.569 -21.738 1.00 14.79 156 VAL A N 1
ATOM 747 C CA . VAL A 1 104 ? -5.178 0.659 -22.303 1.00 15.10 156 VAL A CA 1
ATOM 748 C C . VAL A 1 104 ? -3.974 0.339 -23.178 1.00 15.57 156 VAL A C 1
ATOM 749 O O . VAL A 1 104 ? -3.148 -0.523 -22.842 1.00 18.40 156 VAL A O 1
ATOM 753 N N . MET A 1 105 ? -3.916 1.030 -24.311 1.00 14.78 157 MET A N 1
ATOM 754 C CA . MET A 1 105 ? -2.766 1.025 -25.187 1.00 16.02 157 MET A CA 1
ATOM 755 C C . MET A 1 105 ? -2.370 2.467 -25.451 1.00 16.99 157 MET A C 1
ATOM 756 O O . MET A 1 105 ? -3.211 3.344 -25.407 1.00 17.73 157 MET A O 1
ATOM 761 N N . PRO A 1 106 ? -1.068 2.728 -25.678 1.00 16.69 158 PRO A N 1
ATOM 762 C CA . PRO A 1 106 ? 0.072 1.836 -25.599 1.00 16.75 158 PRO A CA 1
ATOM 763 C C . PRO A 1 106 ? 0.257 1.203 -24.214 1.00 18.73 158 PRO A C 1
ATOM 764 O O . PRO A 1 106 ? -0.268 1.694 -23.208 1.00 21.51 158 PRO A O 1
ATOM 768 N N . GLY A 1 107 ? 1.016 0.114 -24.210 1.00 19.34 159 GLY A N 1
ATOM 769 C CA . GLY A 1 107 ? 1.343 -0.633 -23.017 1.00 21.04 159 GLY A CA 1
ATOM 770 C C . GLY A 1 107 ? 2.198 0.111 -22.022 1.00 18.02 159 GLY A C 1
ATOM 771 O O . GLY A 1 107 ? 2.985 0.978 -22.365 1.00 16.98 159 GLY A O 1
ATOM 772 N N . ASP A 1 108 ? 2.084 -0.301 -20.770 1.00 17.98 160 ASP A N 1
ATOM 773 C CA . ASP A 1 108 ? 2.803 0.354 -19.711 1.00 16.95 160 ASP A CA 1
ATOM 774 C C . ASP A 1 108 ? 4.305 0.206 -19.954 1.00 15.15 160 ASP A C 1
ATOM 775 O O . ASP A 1 108 ? 4.790 -0.889 -20.263 1.00 17.87 160 ASP A O 1
ATOM 780 N N . GLY A 1 109 ? 5.023 1.323 -19.856 1.00 14.87 161 GLY A N 1
ATOM 781 C CA . GLY A 1 109 ? 6.468 1.351 -20.053 1.00 16.65 161 GLY A CA 1
ATOM 782 C C . GLY A 1 109 ? 6.930 1.481 -21.491 1.00 17.88 161 GLY A C 1
ATOM 783 O O . GLY A 1 109 ? 8.131 1.622 -21.733 1.00 20.64 161 GLY A O 1
ATOM 784 N N . GLU A 1 110 ? 5.998 1.437 -22.440 1.00 15.48 162 GLU A N 1
ATOM 785 C CA A GLU A 1 110 ? 6.313 1.500 -23.879 0.70 17.41 162 GLU A CA 1
ATOM 786 C CA B GLU A 1 110 ? 6.399 1.481 -23.836 0.30 15.97 162 GLU A CA 1
ATOM 787 C C . GLU A 1 110 ? 6.894 2.871 -24.253 1.00 16.45 162 GLU A C 1
ATOM 788 O O . GLU A 1 110 ? 6.639 3.882 -23.582 1.00 16.27 162 GLU A O 1
ATOM 799 N N . VAL A 1 111 ? 7.664 2.890 -25.332 1.00 16.23 163 VAL A N 1
ATOM 800 C CA . VAL A 1 111 ? 8.116 4.107 -25.959 1.00 14.16 163 VAL A CA 1
ATOM 801 C C . VAL A 1 111 ? 7.546 4.024 -27.358 1.00 14.35 163 VAL A C 1
ATOM 802 O O . VAL A 1 111 ? 7.776 3.019 -28.063 1.00 18.27 163 VAL A O 1
ATOM 806 N N . VAL A 1 112 ? 6.782 5.043 -27.736 1.00 12.11 164 VAL A N 1
ATOM 807 C CA . VAL A 1 112 ? 6.042 5.021 -28.977 1.00 12.36 164 VAL A CA 1
ATOM 808 C C . VAL A 1 112 ? 6.279 6.260 -29.831 1.00 13.37 164 VAL A C 1
ATOM 809 O O . VAL A 1 112 ? 6.946 7.225 -29.416 1.00 15.35 164 VAL A O 1
ATOM 813 N N . GLY A 1 113 ? 5.735 6.209 -31.049 1.00 15.21 165 GLY A N 1
ATOM 814 C CA . GLY A 1 113 ? 5.916 7.293 -31.992 1.00 15.54 165 GLY A CA 1
ATOM 815 C C . GLY A 1 113 ? 4.955 8.441 -31.816 1.00 14.44 165 GLY A C 1
ATOM 816 O O . GLY A 1 113 ? 3.952 8.374 -31.067 1.00 15.70 165 GLY A O 1
ATOM 817 N N . VAL A 1 114 ? 5.241 9.502 -32.547 1.00 15.76 166 VAL A N 1
ATOM 818 C CA . VAL A 1 114 ? 4.539 10.780 -32.415 1.00 15.42 166 VAL A CA 1
ATOM 819 C C . VAL A 1 114 ? 3.088 10.783 -32.919 1.00 14.15 166 VAL A C 1
ATOM 820 O O . VAL A 1 114 ? 2.375 11.764 -32.722 1.00 17.14 166 VAL A O 1
ATOM 824 N N . GLY A 1 115 ? 2.659 9.702 -33.583 1.00 14.97 167 GLY A N 1
ATOM 825 C CA . GLY A 1 115 ? 1.277 9.606 -34.043 1.00 16.38 167 GLY A CA 1
ATOM 826 C C . GLY A 1 115 ? 0.400 8.638 -33.292 1.00 18.47 167 GLY A C 1
ATOM 827 O O . GLY A 1 115 ? -0.748 8.427 -33.675 1.00 20.74 167 GLY A O 1
ATOM 828 N N . GLU A 1 116 ? 0.916 8.065 -32.209 1.00 17.22 168 GLU A N 1
ATOM 829 C CA . GLU A 1 116 ? 0.208 7.001 -31.501 1.00 18.28 168 GLU A CA 1
ATOM 830 C C . GLU A 1 116 ? -0.819 7.580 -30.546 1.00 15.45 168 GLU A C 1
ATOM 831 O O . GLU A 1 116 ? -0.452 8.305 -29.644 1.00 16.96 168 GLU A O 1
ATOM 837 N N . PRO A 1 117 ? -2.115 7.249 -30.711 1.00 15.68 169 PRO A N 1
ATOM 838 C CA . PRO A 1 117 ? -3.099 7.722 -29.722 1.00 15.50 169 PRO A CA 1
ATOM 839 C C . PRO A 1 117 ? -3.095 6.909 -28.438 1.00 13.67 169 PRO A C 1
ATOM 840 O O . PRO A 1 117 ? -2.683 5.776 -28.428 1.00 14.73 169 PRO A O 1
ATOM 844 N N . VAL A 1 118 ? -3.600 7.491 -27.371 1.00 12.75 170 VAL A N 1
ATOM 845 C CA . VAL A 1 118 ? -4.056 6.704 -26.244 1.00 12.17 170 VAL A CA 1
ATOM 846 C C . VAL A 1 118 ? -5.352 5.976 -26.654 1.00 10.11 170 VAL A C 1
ATOM 847 O O . VAL A 1 118 ? -6.226 6.579 -27.265 1.00 12.45 170 VAL A O 1
ATOM 851 N N . ALA A 1 119 ? -5.442 4.689 -26.339 1.00 11.01 171 ALA A N 1
ATOM 852 C CA . ALA A 1 119 ? -6.628 3.889 -26.611 1.00 11.96 171 ALA A CA 1
ATOM 853 C C . ALA A 1 119 ? -7.042 3.110 -25.380 1.00 12.72 171 ALA A C 1
ATOM 854 O O . ALA A 1 119 ? -6.230 2.389 -24.803 1.00 14.21 171 ALA A O 1
ATOM 856 N N . ILE A 1 120 ? -8.316 3.249 -25.021 1.00 11.33 172 ILE A N 1
ATOM 857 C CA . ILE A 1 120 ? -8.892 2.552 -23.881 1.00 11.82 172 ILE A CA 1
ATOM 858 C C . ILE A 1 120 ? -10.035 1.706 -24.432 1.00 11.21 172 ILE A C 1
ATOM 859 O O . ILE A 1 120 ? -11.031 2.250 -24.898 1.00 12.17 172 ILE A O 1
ATOM 864 N N . ARG A 1 121 ? -9.867 0.386 -24.406 1.00 10.96 173 ARG A N 1
ATOM 865 C CA . ARG A 1 121 ? -10.863 -0.507 -24.959 1.00 11.47 173 ARG A CA 1
ATOM 866 C C . ARG A 1 121 ? -11.521 -1.271 -23.832 1.00 11.55 173 ARG A C 1
ATOM 867 O O . ARG A 1 121 ? -10.860 -1.994 -23.098 1.00 14.67 173 ARG A O 1
ATOM 875 N N . PHE A 1 122 ? -12.830 -1.114 -23.709 1.00 12.28 174 PHE A N 1
ATOM 876 C CA . PHE A 1 122 ? -13.609 -1.872 -22.742 1.00 13.10 174 PHE A CA 1
ATOM 877 C C . PHE A 1 122 ? -14.069 -3.180 -23.395 1.00 12.76 174 PHE A C 1
ATOM 878 O O . PHE A 1 122 ? -14.347 -3.193 -24.601 1.00 14.43 174 PHE A O 1
ATOM 886 N N . ASP A 1 123 ? -14.176 -4.264 -22.615 1.00 13.90 175 ASP A N 1
ATOM 887 C CA . ASP A 1 123 ? -14.598 -5.574 -23.128 1.00 14.28 175 ASP A CA 1
ATOM 888 C C . ASP A 1 123 ? -16.118 -5.806 -23.096 1.00 14.58 175 ASP A C 1
ATOM 889 O O . ASP A 1 123 ? -16.568 -6.945 -23.261 1.00 15.11 175 ASP A O 1
ATOM 894 N N . GLU A 1 124 ? -16.877 -4.736 -22.883 1.00 12.62 176 GLU A N 1
ATOM 895 C CA . GLU A 1 124 ? -18.334 -4.757 -22.938 1.00 14.17 176 GLU A CA 1
ATOM 896 C C . GLU A 1 124 ? -18.858 -3.390 -23.402 1.00 13.00 176 GLU A C 1
ATOM 897 O O . GLU A 1 124 ? -18.142 -2.387 -23.421 1.00 13.65 176 GLU A O 1
ATOM 903 N N . ASN A 1 125 ? -20.133 -3.366 -23.762 1.00 14.35 177 ASN A N 1
ATOM 904 C CA . ASN A 1 125 ? -20.773 -2.182 -24.274 1.00 13.65 177 ASN A CA 1
ATOM 905 C C . ASN A 1 125 ? -20.807 -1.064 -23.239 1.00 12.94 177 ASN A C 1
ATOM 906 O O . ASN A 1 125 ? -21.163 -1.316 -22.082 1.00 14.99 177 ASN A O 1
ATOM 911 N N . ILE A 1 126 ? -20.461 0.146 -23.661 1.00 13.24 178 ILE A N 1
ATOM 912 C CA . ILE A 1 126 ? -20.491 1.350 -22.837 1.00 13.79 178 ILE A CA 1
ATOM 913 C C . ILE A 1 126 ? -21.619 2.234 -23.349 1.00 14.39 178 ILE A C 1
ATOM 914 O O . ILE A 1 126 ? -21.536 2.825 -24.428 1.00 15.12 178 ILE A O 1
ATOM 919 N N . ALA A 1 127 ? -22.718 2.263 -22.595 1.00 14.48 179 ALA A N 1
ATOM 920 C CA . ALA A 1 127 ? -23.898 3.037 -22.966 1.00 15.32 179 ALA A CA 1
ATOM 921 C C . ALA A 1 127 ? -23.795 4.508 -22.519 1.00 16.36 179 ALA A C 1
ATOM 922 O O . ALA A 1 127 ? -24.442 5.382 -23.108 1.00 21.40 179 ALA A O 1
ATOM 924 N N . ASP A 1 128 ? -22.979 4.775 -21.492 1.00 17.01 180 ASP A N 1
ATOM 925 C CA . ASP A 1 128 ? -22.783 6.131 -20.995 1.00 16.85 180 ASP A CA 1
ATOM 926 C C . ASP A 1 128 ? -21.338 6.524 -21.241 1.00 16.34 180 ASP A C 1
ATOM 927 O O . ASP A 1 128 ? -20.480 6.361 -20.378 1.00 18.01 180 ASP A O 1
ATOM 932 N N . ARG A 1 129 ? -21.090 7.047 -22.435 1.00 17.20 181 ARG A N 1
ATOM 933 C CA . ARG A 1 129 ? -19.740 7.412 -22.844 1.00 16.41 181 ARG A CA 1
ATOM 934 C C . ARG A 1 129 ? -19.186 8.532 -21.971 1.00 17.23 181 ARG A C 1
ATOM 935 O O . ARG A 1 129 ? -17.987 8.563 -21.656 1.00 16.48 181 ARG A O 1
ATOM 943 N N . GLY A 1 130 ? -20.073 9.435 -21.554 1.00 18.48 182 GLY A N 1
ATOM 944 C CA . GLY A 1 130 ? -19.691 10.584 -20.758 1.00 17.28 182 GLY A CA 1
ATOM 945 C C . GLY A 1 130 ? -19.156 10.148 -19.415 1.00 19.70 182 GLY A C 1
ATOM 946 O O . GLY A 1 130 ? -18.162 10.694 -18.935 1.00 18.15 182 GLY A O 1
ATOM 947 N N . ALA A 1 131 ? -19.806 9.155 -18.814 1.00 17.86 183 ALA A N 1
ATOM 948 C CA . ALA A 1 131 ? -19.342 8.602 -17.526 1.00 19.09 183 ALA A CA 1
ATOM 949 C C . ALA A 1 131 ? -17.959 7.958 -17.667 1.00 17.98 183 ALA A C 1
ATOM 950 O O . ALA A 1 131 ? -17.094 8.117 -16.794 1.00 18.10 183 ALA A O 1
ATOM 952 N N . ALA A 1 132 ? -17.748 7.236 -18.766 1.00 15.74 184 ALA A N 1
ATOM 953 C CA . ALA A 1 132 ? -16.460 6.587 -19.009 1.00 15.61 184 ALA A CA 1
ATOM 954 C C . ALA A 1 132 ? -15.354 7.635 -19.132 1.00 15.48 184 ALA A C 1
ATOM 955 O O . ALA A 1 132 ? -14.293 7.503 -18.508 1.00 14.95 184 ALA A O 1
ATOM 957 N N . GLU A 1 133 ? -15.613 8.685 -19.912 1.00 15.47 185 GLU A N 1
ATOM 958 C CA . GLU A 1 133 ? -14.609 9.765 -20.116 1.00 16.21 185 GLU A CA 1
ATOM 959 C C . GLU A 1 133 ? -14.240 10.450 -18.808 1.00 15.81 185 GLU A C 1
ATOM 960 O O . GLU A 1 133 ? -13.073 10.714 -18.538 1.00 17.68 185 GLU A O 1
ATOM 966 N N . LYS A 1 134 ? -15.258 10.746 -18.003 1.00 16.85 186 LYS A N 1
ATOM 967 C CA . LYS A 1 134 ? -15.069 11.463 -16.750 1.00 17.44 186 LYS A CA 1
ATOM 968 C C . LYS A 1 134 ? -14.184 10.644 -15.809 1.00 16.16 186 LYS A C 1
ATOM 969 O O . LYS A 1 134 ? -13.487 11.215 -14.966 1.00 21.63 186 LYS A O 1
ATOM 975 N N . ALA A 1 135 ? -14.203 9.316 -15.964 1.00 15.78 187 ALA A N 1
ATOM 976 C CA . ALA A 1 135 ? -13.443 8.412 -15.118 1.00 18.45 187 ALA A CA 1
ATOM 977 C C . ALA A 1 135 ? -12.003 8.208 -15.579 1.00 14.95 187 ALA A C 1
ATOM 978 O O . ALA A 1 135 ? -11.236 7.500 -14.941 1.00 15.64 187 ALA A O 1
ATOM 980 N N . ILE A 1 136 ? -11.629 8.842 -16.688 1.00 14.55 188 ILE A N 1
ATOM 981 C CA . ILE A 1 136 ? -10.292 8.668 -17.258 1.00 12.87 188 ILE A CA 1
ATOM 982 C C . ILE A 1 136 ? -9.508 9.968 -17.127 1.00 14.81 188 ILE A C 1
ATOM 983 O O . ILE A 1 136 ? -9.962 11.020 -17.578 1.00 17.60 188 ILE A O 1
ATOM 988 N N . LYS A 1 137 ? -8.334 9.883 -16.489 1.00 15.41 189 LYS A N 1
ATOM 989 C CA . LYS A 1 137 ? -7.456 11.035 -16.283 1.00 16.19 189 LYS A CA 1
ATOM 990 C C . LYS A 1 137 ? -6.185 10.872 -17.088 1.00 14.60 189 LYS A C 1
ATOM 991 O O . LYS A 1 137 ? -5.414 9.962 -16.817 1.00 13.81 189 LYS A O 1
ATOM 997 N N . ILE A 1 138 ? -5.988 11.750 -18.072 1.00 14.04 190 ILE A N 1
ATOM 998 C CA . ILE A 1 138 ? -4.765 11.781 -18.879 1.00 13.40 190 ILE A CA 1
ATOM 999 C C . ILE A 1 138 ? -3.851 12.906 -18.369 1.00 12.02 190 ILE A C 1
ATOM 1000 O O . ILE A 1 138 ? -4.270 14.061 -18.301 1.00 17.59 190 ILE A O 1
ATOM 1005 N N . THR A 1 139 ? -2.590 12.578 -18.093 1.00 12.11 191 THR A N 1
ATOM 1006 C CA . THR A 1 139 ? -1.576 13.572 -17.760 1.00 13.01 191 THR A CA 1
ATOM 1007 C C . THR A 1 139 ? -0.526 13.549 -18.830 1.00 10.90 191 THR A C 1
ATOM 1008 O O . THR A 1 139 ? -0.115 12.481 -19.232 1.00 12.05 191 THR A O 1
ATOM 1012 N N . THR A 1 140 ? -0.113 14.727 -19.299 1.00 11.65 192 THR A N 1
ATOM 1013 C CA . THR A 1 140 ? 0.965 14.814 -20.262 1.00 12.61 192 THR A CA 1
ATOM 1014 C C . THR A 1 140 ? 2.043 15.750 -19.756 1.00 13.27 192 THR A C 1
ATOM 1015 O O . THR A 1 140 ? 1.760 16.722 -19.076 1.00 13.86 192 THR A O 1
ATOM 1019 N N . ASN A 1 141 ? 3.288 15.457 -20.103 1.00 12.62 193 ASN A N 1
ATOM 1020 C CA . ASN A 1 141 ? 4.405 16.334 -19.757 1.00 12.72 193 ASN A CA 1
ATOM 1021 C C . ASN A 1 141 ? 5.519 16.199 -20.781 1.00 13.22 193 ASN A C 1
ATOM 1022 O O . ASN A 1 141 ? 6.064 15.130 -20.922 1.00 12.94 193 ASN A O 1
ATOM 1027 N N . PRO A 1 142 ? 5.849 17.273 -21.509 1.00 15.21 194 PRO A N 1
ATOM 1028 C CA . PRO A 1 142 ? 5.270 18.614 -21.426 1.00 17.10 194 PRO A CA 1
ATOM 1029 C C . PRO A 1 142 ? 3.769 18.607 -21.686 1.00 16.23 194 PRO A C 1
ATOM 1030 O O . PRO A 1 142 ? 3.312 17.837 -22.509 1.00 16.61 194 PRO A O 1
ATOM 1034 N N . PRO A 1 143 ? 2.985 19.399 -20.939 1.00 17.78 195 PRO A N 1
ATOM 1035 C CA . PRO A 1 143 ? 1.529 19.315 -21.088 1.00 20.86 195 PRO A CA 1
ATOM 1036 C C . PRO A 1 143 ? 1.035 19.786 -22.451 1.00 20.07 195 PRO A C 1
ATOM 1037 O O . PRO A 1 143 ? 1.482 20.809 -22.946 1.00 20.81 195 PRO A O 1
ATOM 1041 N N . VAL A 1 144 ? 0.129 19.021 -23.045 1.00 16.51 196 VAL A N 1
ATOM 1042 C CA . VAL A 1 144 ? -0.560 19.401 -24.259 1.00 18.71 196 VAL A CA 1
ATOM 1043 C C . VAL A 1 144 ? -2.051 19.145 -24.086 1.00 16.64 196 VAL A C 1
ATOM 1044 O O . VAL A 1 144 ? -2.469 18.237 -23.341 1.00 18.49 196 VAL A O 1
ATOM 1048 N N . GLU A 1 145 ? -2.845 19.940 -24.786 1.00 19.08 197 GLU A N 1
ATOM 1049 C CA . GLU A 1 145 ? -4.287 19.758 -24.832 1.00 19.82 197 GLU A CA 1
ATOM 1050 C C . GLU A 1 145 ? -4.597 18.529 -25.707 1.00 18.03 197 GLU A C 1
ATOM 1051 O O . GLU A 1 145 ? -3.934 18.253 -26.700 1.00 17.39 197 GLU A O 1
ATOM 1057 N N . GLY A 1 146 ? -5.606 17.780 -25.311 1.00 16.34 198 GLY A N 1
ATOM 1058 C CA . GLY A 1 146 ? -6.134 16.695 -26.119 1.00 12.62 198 GLY A CA 1
ATOM 1059 C C . GLY A 1 146 ? -7.577 16.440 -25.752 1.00 13.25 198 GLY A C 1
ATOM 1060 O O . GLY A 1 146 ? -8.151 17.113 -24.889 1.00 17.10 198 GLY A O 1
ATOM 1061 N N . ALA A 1 147 ? -8.174 15.470 -26.424 1.00 12.95 199 ALA A N 1
ATOM 1062 C CA . ALA A 1 147 ? -9.603 15.216 -26.268 1.00 12.96 199 ALA A CA 1
ATOM 1063 C C . ALA A 1 147 ? -9.944 13.798 -26.629 1.00 12.19 199 ALA A C 1
ATOM 1064 O O . ALA A 1 147 ? -9.309 13.198 -27.489 1.00 12.74 199 ALA A O 1
ATOM 1066 N N . PHE A 1 148 ? -11.002 13.300 -26.007 1.00 12.31 200 PHE A N 1
ATOM 1067 C CA . PHE A 1 148 ? -11.446 11.936 -26.217 1.00 11.23 200 PHE A CA 1
ATOM 1068 C C . PHE A 1 148 ? -12.302 11.865 -27.491 1.00 11.77 200 PHE A C 1
ATOM 1069 O O . PHE A 1 148 ? -13.082 12.774 -27.773 1.00 12.67 200 PHE A O 1
ATOM 1077 N N . TYR A 1 149 ? -12.221 10.744 -28.190 1.00 13.23 201 TYR A N 1
ATOM 1078 C CA . TYR A 1 149 ? -13.137 10.440 -29.288 1.00 11.96 201 TYR A CA 1
ATOM 1079 C C . TYR A 1 149 ? -13.397 8.937 -29.251 1.00 11.27 201 TYR A C 1
ATOM 1080 O O . TYR A 1 149 ? -12.475 8.130 -29.041 1.00 13.22 201 TYR A O 1
ATOM 1089 N N . TRP A 1 150 ? -14.662 8.575 -29.444 1.00 11.30 202 TRP A N 1
ATOM 1090 C CA . TRP A 1 150 ? -15.077 7.180 -29.465 1.00 11.27 202 TRP A CA 1
ATOM 1091 C C . TRP A 1 150 ? -15.035 6.606 -30.852 1.00 12.74 202 TRP A C 1
ATOM 1092 O O . TRP A 1 150 ? -15.514 7.245 -31.809 1.00 16.09 202 TRP A O 1
ATOM 1103 N N . LEU A 1 151 ? -14.494 5.397 -30.965 1.00 12.65 203 LEU A N 1
ATOM 1104 C CA . LEU A 1 151 ? -14.501 4.648 -32.235 1.00 14.13 203 LEU A CA 1
ATOM 1105 C C . LEU A 1 151 ? -15.804 3.890 -32.430 1.00 15.89 203 LEU A C 1
ATOM 1106 O O . LEU A 1 151 ? -16.240 3.616 -33.540 1.00 18.73 203 LEU A O 1
ATOM 1111 N N . ASN A 1 152 ? -16.386 3.483 -31.323 1.00 14.46 204 ASN A N 1
ATOM 1112 C CA . ASN A 1 152 ? -17.521 2.578 -31.304 1.00 13.28 204 ASN A CA 1
ATOM 1113 C C . ASN A 1 152 ? -17.978 2.569 -29.859 1.00 13.77 204 ASN A C 1
ATOM 1114 O O . ASN A 1 152 ? -17.514 3.383 -29.089 1.00 13.72 204 ASN A O 1
ATOM 1119 N N . ASN A 1 153 ? -18.871 1.654 -29.516 1.00 13.68 205 ASN A N 1
ATOM 1120 C CA . ASN A 1 153 ? -19.420 1.580 -28.181 1.00 12.85 205 ASN A CA 1
ATOM 1121 C C . ASN A 1 153 ? -18.473 0.991 -27.160 1.00 12.54 205 ASN A C 1
ATOM 1122 O O . ASN A 1 153 ? -18.857 0.811 -26.029 1.00 14.15 205 ASN A O 1
ATOM 1127 N N . ARG A 1 154 ? -17.251 0.657 -27.556 1.00 12.52 206 ARG A N 1
ATOM 1128 C CA . ARG A 1 154 ? -16.295 0.045 -26.630 1.00 13.42 206 ARG A CA 1
ATOM 1129 C C . ARG A 1 154 ? -14.956 0.674 -26.485 1.00 12.96 206 ARG A C 1
ATOM 1130 O O . ARG A 1 154 ? -14.270 0.424 -25.496 1.00 17.15 206 ARG A O 1
ATOM 1138 N N . GLU A 1 155 ? -14.591 1.525 -27.425 1.00 11.51 207 GLU A N 1
ATOM 1139 C CA . GLU A 1 155 ? -13.240 2.004 -27.475 1.00 11.07 207 GLU A CA 1
ATOM 1140 C C . GLU A 1 155 ? -13.225 3.522 -27.597 1.00 11.98 207 GLU A C 1
ATOM 1141 O O . GLU A 1 155 ? -13.804 4.112 -28.535 1.00 13.02 207 GLU A O 1
ATOM 1147 N N . VAL A 1 156 ? -12.531 4.141 -26.650 1.00 11.08 208 VAL A N 1
ATOM 1148 C CA . VAL A 1 156 ? -12.341 5.583 -26.627 1.00 10.63 208 VAL A CA 1
ATOM 1149 C C . VAL A 1 156 ? -10.841 5.853 -26.733 1.00 11.56 208 VAL A C 1
ATOM 1150 O O . VAL A 1 156 ? -10.029 5.153 -26.133 1.00 13.45 208 VAL A O 1
ATOM 1154 N N . ARG A 1 157 ? -10.491 6.884 -27.487 1.00 11.87 209 ARG A N 1
ATOM 1155 C CA . ARG A 1 157 ? -9.108 7.229 -27.707 1.00 10.34 209 ARG A CA 1
ATOM 1156 C C . ARG A 1 157 ? -8.914 8.697 -27.329 1.00 11.16 209 ARG A C 1
ATOM 1157 O O . ARG A 1 157 ? -9.880 9.433 -27.136 1.00 13.23 209 ARG A O 1
ATOM 1165 N N . TRP A 1 158 ? -7.659 9.099 -27.186 1.00 10.87 210 TRP A N 1
ATOM 1166 C CA . TRP A 1 158 ? -7.314 10.468 -26.813 1.00 10.65 210 TRP A CA 1
ATOM 1167 C C . TRP A 1 158 ? -6.040 10.830 -27.531 1.00 11.58 210 TRP A C 1
ATOM 1168 O O . TRP A 1 158 ? -5.104 10.039 -27.582 1.00 12.80 210 TRP A O 1
ATOM 1179 N N . ARG A 1 159 ? -6.013 12.021 -28.116 1.00 12.94 211 ARG A N 1
ATOM 1180 C CA . ARG A 1 159 ? -4.784 12.514 -28.711 1.00 14.31 211 ARG A CA 1
ATOM 1181 C C . ARG A 1 159 ? -4.761 14.018 -28.724 1.00 13.04 211 ARG A C 1
ATOM 1182 O O . ARG A 1 159 ? -5.807 14.644 -28.577 1.00 13.29 211 ARG A O 1
ATOM 1190 N N . PRO A 1 160 ? -3.559 14.590 -28.892 1.00 13.37 212 PRO A N 1
ATOM 1191 C CA . PRO A 1 160 ? -3.450 16.023 -29.109 1.00 13.52 212 PRO A CA 1
ATOM 1192 C C . PRO A 1 160 ? -3.926 16.363 -30.534 1.00 14.00 212 PRO A C 1
ATOM 1193 O O . PRO A 1 160 ? -4.255 15.463 -31.320 1.00 14.16 212 PRO A O 1
ATOM 1197 N N . GLU A 1 161 ? -3.991 17.656 -30.832 1.00 16.31 213 GLU A N 1
ATOM 1198 C CA . GLU A 1 161 ? -4.555 18.114 -32.090 1.00 16.76 213 GLU A CA 1
ATOM 1199 C C . GLU A 1 161 ? -3.782 17.593 -33.288 1.00 19.73 213 GLU A C 1
ATOM 1200 O O . GLU A 1 161 ? -4.383 17.261 -34.308 1.00 21.10 213 GLU A O 1
ATOM 1206 N N A HIS A 1 162 ? -2.457 17.504 -33.172 0.70 20.89 214 HIS A N 1
ATOM 1207 N N B HIS A 1 162 ? -2.457 17.512 -33.184 0.30 20.50 214 HIS A N 1
ATOM 1208 C CA A HIS A 1 162 ? -1.666 16.915 -34.262 0.70 23.85 214 HIS A CA 1
ATOM 1209 C CA B HIS A 1 162 ? -1.673 16.900 -34.262 0.30 23.59 214 HIS A CA 1
ATOM 1210 C C A HIS A 1 162 ? -0.771 15.822 -33.743 0.70 22.99 214 HIS A C 1
ATOM 1211 C C B HIS A 1 162 ? -0.771 15.817 -33.740 0.30 22.68 214 HIS A C 1
ATOM 1212 O O A HIS A 1 162 ? -1.264 14.817 -33.221 0.70 31.97 214 HIS A O 1
ATOM 1213 O O B HIS A 1 162 ? -1.258 14.783 -33.269 0.30 29.20 214 HIS A O 1
ATOM 1226 N N . PHE A 1 163 ? 0.537 15.991 -33.871 1.00 17.73 215 PHE A N 1
ATOM 1227 C CA . PHE A 1 163 ? 1.471 14.974 -33.459 1.00 15.99 215 PHE A CA 1
ATOM 1228 C C . PHE A 1 163 ? 1.956 15.306 -32.049 1.00 16.14 215 PHE A C 1
ATOM 1229 O O . PHE A 1 163 ? 2.017 16.468 -31.645 1.00 17.47 215 PHE A O 1
ATOM 1237 N N . TRP A 1 164 ? 2.334 14.268 -31.331 1.00 15.43 216 TRP A N 1
ATOM 1238 C CA . TRP A 1 164 ? 3.043 14.436 -30.083 1.00 14.98 216 TRP A CA 1
ATOM 1239 C C . TRP A 1 164 ? 4.422 14.967 -30.337 1.00 14.82 216 TRP A C 1
ATOM 1240 O O . TRP A 1 164 ? 4.966 14.787 -31.426 1.00 15.65 216 TRP A O 1
ATOM 1251 N N . LYS A 1 165 ? 5.007 15.568 -29.305 1.00 14.16 217 LYS A N 1
ATOM 1252 C CA . LYS A 1 165 ? 6.412 15.980 -29.304 1.00 14.93 217 LYS A CA 1
ATOM 1253 C C . LYS A 1 165 ? 7.273 14.856 -28.689 1.00 14.05 217 LYS A C 1
ATOM 1254 O O . LYS A 1 165 ? 6.943 14.318 -27.641 1.00 13.54 217 LYS A O 1
ATOM 1260 N N . PRO A 1 166 ? 8.403 14.503 -29.314 1.00 13.97 218 PRO A N 1
ATOM 1261 C CA . PRO A 1 166 ? 9.317 13.569 -28.669 1.00 13.35 218 PRO A CA 1
ATOM 1262 C C . PRO A 1 166 ? 9.728 14.019 -27.261 1.00 11.83 218 PRO A C 1
ATOM 1263 O O . PRO A 1 166 ? 9.886 15.208 -27.009 1.00 13.21 218 PRO A O 1
ATOM 1267 N N . GLY A 1 167 ? 9.921 13.055 -26.366 1.00 12.69 219 GLY A N 1
ATOM 1268 C CA . GLY A 1 167 ? 10.243 13.336 -24.965 1.00 12.84 219 GLY A CA 1
ATOM 1269 C C . GLY A 1 167 ? 9.050 13.675 -24.075 1.00 12.69 219 GLY A C 1
ATOM 1270 O O . GLY A 1 167 ? 9.218 14.326 -23.046 1.00 15.78 219 GLY A O 1
ATOM 1271 N N . THR A 1 168 ? 7.873 13.202 -24.442 1.00 11.46 220 THR A N 1
ATOM 1272 C CA . THR A 1 168 ? 6.627 13.461 -23.694 1.00 11.26 220 THR A CA 1
ATOM 1273 C C . THR A 1 168 ? 6.201 12.230 -22.898 1.00 11.24 220 THR A C 1
ATOM 1274 O O . THR A 1 168 ? 6.102 11.139 -23.441 1.00 11.65 220 THR A O 1
ATOM 1278 N N . ALA A 1 169 ? 6.011 12.445 -21.587 1.00 10.61 221 ALA A N 1
ATOM 1279 C CA . ALA A 1 169 ? 5.427 11.478 -20.672 1.00 9.79 221 ALA A CA 1
ATOM 1280 C C . ALA A 1 169 ? 3.918 11.515 -20.801 1.00 9.82 221 ALA A C 1
ATOM 1281 O O . ALA A 1 169 ? 3.312 12.596 -20.801 1.00 11.29 221 ALA A O 1
ATOM 1283 N N . VAL A 1 170 ? 3.317 10.323 -20.911 1.00 10.01 222 VAL A N 1
ATOM 1284 C CA . VAL A 1 170 ? 1.865 10.221 -20.942 1.00 10.52 222 VAL A CA 1
ATOM 1285 C C . VAL A 1 170 ? 1.415 9.234 -19.866 1.00 10.80 222 VAL A C 1
ATOM 1286 O O . VAL A 1 170 ? 1.848 8.089 -19.829 1.00 11.58 222 VAL A O 1
ATOM 1290 N N . ASP A 1 171 ? 0.521 9.711 -19.003 1.00 11.53 223 ASP A N 1
ATOM 1291 C CA . ASP A 1 171 ? -0.014 8.914 -17.925 1.00 11.11 223 ASP A CA 1
ATOM 1292 C C . ASP A 1 171 ? -1.505 8.768 -18.097 1.00 11.47 223 ASP A C 1
ATOM 1293 O O . ASP A 1 171 ? -2.204 9.763 -18.283 1.00 12.58 223 ASP A O 1
ATOM 1298 N N . VAL A 1 172 ? -1.988 7.536 -17.974 1.00 11.85 224 VAL A N 1
ATOM 1299 C CA . VAL A 1 172 ? -3.390 7.232 -18.207 1.00 12.87 224 VAL A CA 1
ATOM 1300 C C . VAL A 1 172 ? -3.932 6.460 -17.018 1.00 13.11 224 VAL A C 1
ATOM 1301 O O . VAL A 1 172 ? -3.550 5.317 -16.797 1.00 14.33 224 VAL A O 1
ATOM 1305 N N . ALA A 1 173 ? -4.830 7.102 -16.275 1.00 12.26 225 ALA A N 1
ATOM 1306 C CA . ALA A 1 173 ? -5.508 6.471 -15.149 1.00 12.90 225 ALA A CA 1
ATOM 1307 C C . ALA A 1 173 ? -6.960 6.251 -15.502 1.00 12.18 225 ALA A C 1
ATOM 1308 O O . ALA A 1 173 ? -7.700 7.214 -15.698 1.00 14.44 225 ALA A O 1
ATOM 1310 N N . VAL A 1 174 ? -7.340 4.980 -15.625 1.00 13.03 226 VAL A N 1
ATOM 1311 C CA . VAL A 1 174 ? -8.699 4.600 -15.976 1.00 13.39 226 VAL A CA 1
ATOM 1312 C C . VAL A 1 174 ? -9.377 4.112 -14.696 1.00 13.95 226 VAL A C 1
ATOM 1313 O O . VAL A 1 174 ? -9.173 2.965 -14.251 1.00 13.41 226 VAL A O 1
ATOM 1317 N N . ASN A 1 175 ? -10.154 5.017 -14.106 1.00 14.23 227 ASN A N 1
ATOM 1318 C CA . ASN A 1 175 ? -10.686 4.796 -12.752 1.00 14.22 227 ASN A CA 1
ATOM 1319 C C . ASN A 1 175 ? -12.184 4.485 -12.782 1.00 16.99 227 ASN A C 1
ATOM 1320 O O . ASN A 1 175 ? -12.995 5.257 -12.287 1.00 17.73 227 ASN A O 1
ATOM 1325 N N . THR A 1 176 ? -12.570 3.386 -13.435 1.00 15.87 228 THR A N 1
ATOM 1326 C CA . THR A 1 176 ? -13.990 3.097 -13.559 1.00 17.21 228 THR A CA 1
ATOM 1327 C C . THR A 1 176 ? -14.473 2.084 -12.530 1.00 19.42 228 THR A C 1
ATOM 1328 O O . THR A 1 176 ? -15.647 1.743 -12.555 1.00 18.02 228 THR A O 1
ATOM 1332 N N . TYR A 1 177 ? -13.602 1.633 -11.615 1.00 18.95 229 TYR A N 1
ATOM 1333 C CA . TYR A 1 177 ? -14.078 0.775 -10.523 1.00 1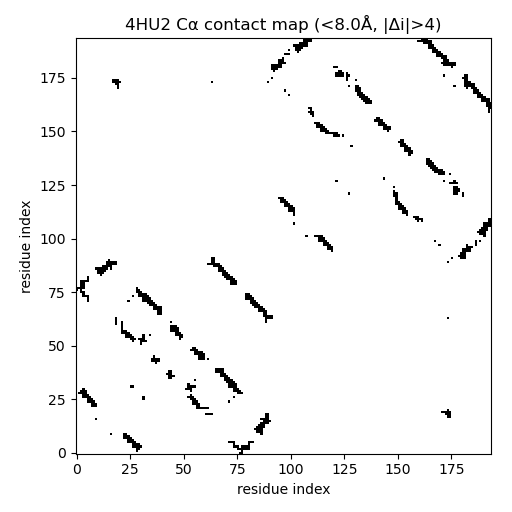6.30 229 TYR A CA 1
ATOM 1334 C C . TYR A 1 177 ? -15.097 1.569 -9.707 1.00 17.13 229 TYR A C 1
ATOM 1335 O O . TYR A 1 177 ? -14.834 2.693 -9.293 1.00 17.32 229 TYR A O 1
ATOM 1344 N N . GLY A 1 178 ? -16.273 0.982 -9.512 1.00 16.38 230 GLY A N 1
ATOM 1345 C CA . GLY A 1 178 ? -17.363 1.665 -8.852 1.00 17.83 230 GLY A CA 1
ATOM 1346 C C . GLY A 1 178 ? -18.189 2.616 -9.689 1.00 18.16 230 GLY A C 1
ATOM 1347 O O . GLY A 1 178 ? -19.122 3.221 -9.184 1.00 18.68 230 GLY A O 1
ATOM 1348 N N . VAL A 1 179 ? -17.854 2.775 -10.975 1.00 16.55 231 VAL A N 1
ATOM 1349 C CA . VAL A 1 179 ? -18.572 3.722 -11.815 1.00 17.74 231 VAL A CA 1
ATOM 1350 C C . VAL A 1 179 ? -19.534 2.993 -12.737 1.00 16.16 231 VAL A C 1
ATOM 1351 O O . VAL A 1 179 ? -19.149 2.008 -13.388 1.00 16.13 231 VAL A O 1
ATOM 1355 N N . ASP A 1 180 ? -20.780 3.475 -12.777 1.00 16.49 232 ASP A N 1
ATOM 1356 C CA . ASP A 1 180 ? -21.804 2.937 -13.678 1.00 18.02 232 ASP A CA 1
ATOM 1357 C C . ASP A 1 180 ? -21.558 3.580 -15.027 1.00 18.74 232 ASP A C 1
ATOM 1358 O O . ASP A 1 180 ? -21.767 4.770 -15.196 1.00 18.12 232 ASP A O 1
ATOM 1363 N N . LEU A 1 181 ? -21.126 2.757 -15.972 1.00 16.33 233 LEU A N 1
ATOM 1364 C CA . LEU A 1 181 ? -20.819 3.188 -17.320 1.00 15.70 233 LEU A CA 1
ATOM 1365 C C . LEU A 1 181 ? -21.996 3.039 -18.282 1.00 16.88 233 LEU A C 1
ATOM 1366 O O . LEU A 1 181 ? -21.811 3.063 -19.511 1.00 17.38 233 LEU A O 1
ATOM 1371 N N . GLY A 1 182 ? -23.204 2.918 -17.731 1.00 19.57 234 GLY A N 1
ATOM 1372 C CA . GLY A 1 182 ? -24.429 2.879 -18.523 1.00 18.98 234 GLY A CA 1
ATOM 1373 C C . GLY A 1 182 ? -25.117 1.543 -18.359 1.00 16.98 234 GLY A C 1
ATOM 1374 O O . GLY A 1 182 ? -24.475 0.491 -18.403 1.00 17.18 234 GLY A O 1
ATOM 1375 N N . GLU A 1 183 ? -26.432 1.588 -18.128 1.00 19.06 235 GLU A N 1
ATOM 1376 C CA . GLU A 1 183 ? -27.241 0.366 -18.066 1.00 18.41 235 GLU A CA 1
ATOM 1377 C C . GLU A 1 183 ? -26.678 -0.664 -17.059 1.00 17.35 235 GLU A C 1
ATOM 1378 O O . GLU A 1 183 ? -26.801 -1.870 -17.248 1.00 21.25 235 GLU A O 1
ATOM 1384 N N . GLY A 1 184 ? -26.113 -0.171 -15.949 1.00 18.06 236 GLY A N 1
ATOM 1385 C CA . GLY A 1 184 ? -25.587 -1.044 -14.895 1.00 20.95 236 GLY A CA 1
ATOM 1386 C C . GLY A 1 184 ? -24.318 -1.811 -15.224 1.00 19.69 236 GLY A C 1
ATOM 1387 O O . GLY A 1 184 ? -23.995 -2.817 -14.572 1.00 17.28 236 GLY A O 1
ATOM 1388 N N . MET A 1 185 ? -23.598 -1.326 -16.241 1.00 18.99 237 MET A N 1
ATOM 1389 C CA . MET A 1 185 ? -22.283 -1.824 -16.581 1.00 16.43 237 MET A CA 1
ATOM 1390 C C . MET A 1 185 ? -21.272 -1.058 -15.732 1.00 16.91 237 MET A C 1
ATOM 1391 O O . MET A 1 185 ? -21.054 0.149 -15.942 1.00 20.08 237 MET A O 1
ATOM 1396 N N . PHE A 1 186 ? -20.662 -1.760 -14.775 1.00 13.60 238 PHE A N 1
ATOM 1397 C CA . PHE A 1 186 ? -19.663 -1.155 -13.875 1.00 13.79 238 PHE A CA 1
ATOM 1398 C C . PHE A 1 186 ? -18.245 -1.609 -14.196 1.00 13.50 238 PHE A C 1
ATOM 1399 O O . PHE A 1 186 ? -18.015 -2.712 -14.708 1.00 14.91 238 PHE A O 1
ATOM 1407 N N . GLY A 1 187 ? -17.278 -0.752 -13.870 1.00 13.85 239 GLY A N 1
ATOM 1408 C CA . GLY A 1 187 ? -15.887 -1.110 -14.071 1.00 14.59 239 GLY A CA 1
ATOM 1409 C C . GLY A 1 187 ? -15.440 -2.262 -13.167 1.00 13.66 239 GLY A C 1
ATOM 1410 O O . GLY A 1 187 ? -15.692 -2.277 -11.938 1.00 15.63 239 GLY A O 1
ATOM 1411 N N . GLU A 1 188 ? -14.758 -3.232 -13.743 1.00 14.57 240 GLU A N 1
ATOM 1412 C CA . GLU A 1 188 ? -14.304 -4.400 -12.998 1.00 15.89 240 GLU A CA 1
ATOM 1413 C C . GLU A 1 188 ? -13.156 -4.040 -12.063 1.00 16.19 240 GLU A C 1
ATOM 1414 O O . GLU A 1 188 ? -12.999 -4.637 -11.013 1.00 17.43 240 GLU A O 1
ATOM 1420 N N . ASP A 1 189 ? -12.355 -3.054 -12.468 1.00 14.59 241 ASP A N 1
ATOM 1421 C CA . ASP A 1 189 ? -11.191 -2.610 -11.701 1.00 16.92 241 ASP A CA 1
ATOM 1422 C C . ASP A 1 189 ? -10.662 -1.345 -12.336 1.00 15.49 241 ASP A C 1
ATOM 1423 O O . ASP A 1 189 ? -11.146 -0.925 -13.384 1.00 16.09 241 ASP A O 1
ATOM 1428 N N . ASN A 1 190 ? -9.708 -0.713 -11.669 1.00 16.61 242 ASN A N 1
ATOM 1429 C CA . ASN A 1 190 ? -8.998 0.434 -12.225 1.00 16.05 242 ASN A CA 1
ATOM 1430 C C . ASN A 1 190 ? -7.753 -0.042 -12.937 1.00 16.97 242 ASN A C 1
ATOM 1431 O O . ASN A 1 190 ? -7.204 -1.099 -12.648 1.00 19.40 242 ASN A O 1
ATOM 1436 N N . VAL A 1 191 ? -7.314 0.769 -13.892 1.00 16.26 243 VAL A N 1
ATOM 1437 C CA . VAL A 1 191 ? -6.120 0.473 -14.669 1.00 17.49 243 VAL A CA 1
ATOM 1438 C C . VAL A 1 191 ? -5.265 1.741 -14.761 1.00 16.16 243 VAL A C 1
ATOM 1439 O O . VAL A 1 191 ? -5.787 2.832 -14.883 1.00 17.33 243 VAL A O 1
ATOM 1443 N N . GLN A 1 192 ? -3.950 1.558 -14.701 1.00 22.70 244 GLN A N 1
ATOM 1444 C CA . GLN A 1 192 ? -2.962 2.639 -14.691 1.00 21.06 244 GLN A CA 1
ATOM 1445 C C . GLN A 1 192 ? -1.926 2.272 -15.746 1.00 22.61 244 GLN A C 1
ATOM 1446 O O . GLN A 1 192 ? -1.406 1.159 -15.723 1.00 25.18 244 GLN A O 1
ATOM 1452 N N . THR A 1 193 ? -1.640 3.184 -16.675 1.00 19.26 245 THR A N 1
ATOM 1453 C CA . THR A 1 193 ? -0.644 2.930 -17.705 1.00 17.77 245 THR A CA 1
ATOM 1454 C C . THR A 1 193 ? 0.169 4.194 -17.872 1.00 14.81 245 THR A C 1
ATOM 1455 O O . THR A 1 193 ? -0.373 5.282 -17.773 1.00 18.51 245 THR A O 1
ATOM 1459 N N . HIS A 1 194 ? 1.470 4.054 -18.100 1.00 11.92 246 HIS A N 1
ATOM 1460 C CA . HIS A 1 194 ? 2.318 5.217 -18.359 1.00 12.12 246 HIS A CA 1
ATOM 1461 C C . HIS A 1 194 ? 3.236 4.837 -19.489 1.00 13.33 246 HIS A C 1
ATOM 1462 O O . HIS A 1 194 ? 3.814 3.753 -19.495 1.00 14.85 246 HIS A O 1
ATOM 1469 N N . PHE A 1 195 ? 3.348 5.704 -20.476 1.00 10.59 247 PHE A N 1
ATOM 1470 C CA . PHE A 1 195 ? 4.289 5.474 -21.576 1.00 12.48 247 PHE A CA 1
ATOM 1471 C C . PHE A 1 195 ? 4.957 6.783 -21.978 1.00 11.23 247 PHE A C 1
ATOM 1472 O O . PHE A 1 195 ? 4.678 7.866 -21.406 1.00 10.18 247 PHE A O 1
ATOM 1480 N N . THR A 1 196 ? 5.868 6.681 -22.956 1.00 11.90 248 THR A N 1
ATOM 1481 C CA . THR A 1 196 ? 6.656 7.833 -23.374 1.00 11.43 248 THR A CA 1
ATOM 1482 C C . THR A 1 196 ? 6.655 7.942 -24.884 1.00 12.49 248 THR A C 1
ATOM 1483 O O . THR A 1 196 ? 6.698 6.932 -25.567 1.00 13.52 248 THR A O 1
ATOM 1487 N N . ILE A 1 197 ? 6.577 9.172 -25.376 1.00 11.79 249 ILE A N 1
ATOM 1488 C CA . ILE A 1 197 ? 6.756 9.435 -26.802 1.00 11.29 249 ILE A CA 1
ATOM 1489 C C . ILE A 1 197 ? 8.264 9.604 -27.005 1.00 12.05 249 ILE A C 1
ATOM 1490 O O . ILE A 1 197 ? 8.876 10.484 -26.427 1.00 14.83 249 ILE A O 1
ATOM 1495 N N . GLY A 1 198 ? 8.853 8.736 -27.807 1.00 14.00 250 GLY A N 1
ATOM 1496 C CA . GLY A 1 198 ? 10.290 8.739 -28.027 1.00 16.14 250 GLY A CA 1
ATOM 1497 C C . GLY A 1 198 ? 10.783 9.856 -28.919 1.00 18.40 250 GLY A C 1
ATOM 1498 O O . GLY A 1 198 ? 11.963 10.233 -28.856 1.00 26.54 250 GLY A O 1
#

CATH classification: 2.60.40.3780 (+1 more: 2.60.40.3710)

Secondary structure (DSSP, 8-state):
-PPPEEEESS-TT--SB-SSS--EEEEESSEEEEEEEE-TT-PBPPEEE-TTSSEEEE-SPPPTT-EEEEEEEEEETTEEEEEEEEEEB---SEEE-EEEESPTT-EE-TTPPEEEEESS--S-HHHHHHTEEEEEES---EEEEESSSSEEEEEESSPPPTTEEEEEEE--BT-B-STTEEESS-EEEEEEE-

Nearest PDB structures (foldseek):
  4hu2-assembly1_A  TM=1.005E+00  e=2.618E-38  Mycobacterium tuberculosis
  8pxy-assembly1_A  TM=9.884E-01  e=1.016E-34  Mycobacterium tuberculosis
  5d7h-assembly1_A  TM=9.951E-01  e=2.445E-34  Mycobacterium tuberculosis CDC1551
  4qrb-assembly1_A  TM=9.826E-01  e=2.094E-34  Mycobacterium tuberculosis H37Rv
  5dcc-assembly2_B  TM=9.954E-01  e=2.032E-33  Mycobacterium tuberculosis CDC1551

InterPro domains:
  IPR005490 L,D-transpeptidase catalytic domain [PF03734] (256-377)
  IPR005490 L,D-transpeptidase catalytic domain [PS52029] (253-378)
  IPR005490 L,D-transpeptidase catalytic domain [cd16913] (261-378)
  IPR038063 L,D-transpeptidase catalytic domain-like [G3DSA:2.40.440.10] (251-392)
  IPR038063 L,D-transpeptidase catalytic domain-like [SSF141523] (251-377)
  IPR041280 Bacterial Ig domain, transpeptidase-associated [PF17964] (71-232)
  IPR050979 Bacterial L,D-transpeptidase [PTHR30582] (17-380)

B-factor: mean 20.29, std 8.24, range [9.79, 88.67]